Protein 3CH0 (pdb70)

Solvent-accessible surface area: 11931 Å² total

B-factor: mean 18.44, std 10.19, range [3.7, 67.7]

Foldseek 3Di:
DFDFDPLFAAEAAQLFVLAFQGVFLVSVVVSVVLPGQEYEFEWAAALVGFTWTDPFQWAALQFWAPPDRHDPVCGVVRGRNPDVVRQFPIFRQHQRPVNNNYDRDTTGTDTPLVSLVSSVVSDPRHAYEYEYPDDPVPDPPRHHPLVSSLVSVVVSCVVSVPQQRYEYEYCHLVNVQNCVPCVSHAYEHEDEDDDDLVVSPVSHPDQGQEYEYALVPDDLVNCVVNVVVHAYEYDDDEDSVSVNVVSVSPHRYYHYSHSCSVVDD

Radius of gyration: 17.78 Å; Cα contacts (8 Å, |Δi|>4): 568; chains: 1; bounding box: 46×43×43 Å

Secondary structure (DSSP, 8-state):
-----TT-EEEETTTTTTTSSTTSHHHHHHHHHHT-SEEEEEEEE-TT--EEE-SSSB--TTT--TT----TTTGGGSBTT--HHHHTTS------TT-TTS------PPBHHHHHHHHHHH-SS-EEEEEE---GGGBTTTB--HHHHHHHHHHHHHHTT-GGGEEEEES-HHHHH---S-TTSEEEEEE-SS--HHHHHTTSSS--SEEEEBGGG--HHHHHHHHHT--B--B---SHHHHHHHHHHT-SEEEES-GGGGT--

Structure (mmCIF, N/CA/C/O backbone):
data_3CH0
#
_entry.id   3CH0
#
_cell.length_a   49.532
_cell.length_b   61.211
_cell.length_c   113.699
_cell.angle_alpha   90.000
_cell.angle_beta   90.000
_cell.angle_gamma   90.000
#
_symmetry.space_group_name_H-M   'P 21 21 21'
#
loop_
_entity.id
_entity.type
_entity.pdbx_description
1 polymer 'Glycerophosphodiester phosphodiesterase'
2 non-polymer 'CITRIC ACID'
3 non-polymer 1,2-ETHANEDIOL
4 non-polymer GLYCEROL
5 water water
#
loop_
_atom_site.group_PDB
_atom_site.id
_atom_site.type_symbol
_atom_site.label_atom_id
_atom_site.label_alt_id
_atom_site.label_comp_id
_atom_site.label_asym_id
_atom_site.label_entity_id
_atom_site.label_seq_id
_atom_site.pdbx_PDB_ins_code
_atom_site.Cartn_x
_atom_site.Cartn_y
_atom_site.Cartn_z
_atom_site.occupancy
_atom_site.B_iso_or_equiv
_atom_site.auth_seq_id
_atom_site.auth_comp_id
_atom_site.auth_asym_id
_atom_site.auth_atom_id
_atom_site.pdbx_PDB_model_num
ATOM 1 N N . GLY A 1 1 ? 3.756 -1.147 19.133 1.00 45.33 0 GLY A N 1
ATOM 2 C CA . GLY A 1 1 ? 3.189 -0.246 18.083 1.00 45.42 0 GLY A CA 1
ATOM 3 C C . GLY A 1 1 ? 3.823 1.133 18.165 1.00 45.11 0 GLY A C 1
ATOM 4 O O . GLY A 1 1 ? 4.932 1.276 18.681 1.00 45.60 0 GLY A O 1
ATOM 13 N N . ILE A 1 3 ? 4.923 4.993 19.056 1.00 31.04 2 ILE A N 1
ATOM 14 C CA . ILE A 1 3 ? 5.162 5.747 20.286 1.00 25.89 2 ILE A CA 1
ATOM 15 C C . ILE A 1 3 ? 3.944 6.633 20.561 1.00 25.46 2 ILE A C 1
ATOM 16 O O . ILE A 1 3 ? 3.575 7.444 19.738 1.00 25.22 2 ILE A O 1
ATOM 21 N N . GLN A 1 4 ? 3.338 6.477 21.732 1.00 29.40 3 GLN A N 1
ATOM 22 C CA . GLN A 1 4 ? 2.215 7.347 22.103 1.00 29.50 3 GLN A CA 1
ATOM 23 C C . GLN A 1 4 ? 2.738 8.651 22.710 1.00 25.85 3 GLN A C 1
ATOM 24 O O . GLN A 1 4 ? 3.534 8.623 23.661 1.00 27.14 3 GLN A O 1
ATOM 30 N N . VAL A 1 5 ? 2.268 9.775 22.182 1.00 24.75 4 VAL A N 1
ATOM 31 C CA . VAL A 1 5 ? 2.662 11.105 22.706 1.00 24.36 4 VAL A CA 1
ATOM 32 C C . VAL A 1 5 ? 1.452 11.903 23.219 1.00 26.29 4 VAL A C 1
ATOM 33 O O . VAL A 1 5 ? 0.380 11.852 22.595 1.00 24.82 4 VAL A O 1
ATOM 37 N N . PRO A 1 6 ? 1.631 12.662 24.319 1.00 23.80 5 PRO A N 1
ATOM 38 C CA . PRO A 1 6 ? 0.576 13.539 24.817 1.00 24.23 5 PRO A CA 1
ATOM 39 C C . PRO A 1 6 ? 0.289 14.688 23.872 1.00 25.82 5 PRO A C 1
ATOM 40 O O . PRO A 1 6 ? 1.055 14.962 22.935 1.00 25.88 5 PRO A O 1
ATOM 44 N N . ALA A 1 7 ? -0.805 15.386 24.148 1.00 25.77 6 ALA A N 1
ATOM 45 C CA . ALA A 1 7 ? -1.181 16.559 23.391 1.00 28.22 6 ALA A CA 1
ATOM 46 C C . ALA A 1 7 ? -0.073 17.604 23.506 1.00 26.32 6 ALA A C 1
ATOM 47 O O . ALA A 1 7 ? 0.529 17.801 24.575 1.00 28.68 6 ALA A O 1
ATOM 49 N N . SER A 1 8 ? 0.210 18.248 22.383 1.00 26.00 7 SER A N 1
ATOM 50 C CA . SER A 1 8 ? 1.163 19.346 22.336 1.00 23.89 7 SER A CA 1
ATOM 51 C C . SER A 1 8 ? 2.617 18.930 22.556 1.00 19.95 7 SER A C 1
ATOM 52 O O . SER A 1 8 ? 3.425 19.801 22.820 1.00 22.57 7 SER A O 1
ATOM 55 N N . PHE A 1 9 ? 2.916 17.644 22.432 1.00 16.93 8 PHE A N 1
ATOM 56 C CA . PHE A 1 9 ? 4.291 17.149 22.578 1.00 17.00 8 PHE A CA 1
ATOM 57 C C . PHE A 1 9 ? 5.173 17.684 21.436 1.00 16.31 8 PHE A C 1
ATOM 58 O O . PHE A 1 9 ? 4.727 17.692 20.260 1.00 17.46 8 PHE A O 1
ATOM 66 N N . ASP A 1 10 ? 6.407 18.051 21.763 1.00 13.78 9 ASP A N 1
ATOM 67 C CA . ASP A 1 10 ? 7.323 18.650 20.780 1.00 11.41 9 ASP A CA 1
ATOM 68 C C . ASP A 1 10 ? 8.343 17.617 20.290 1.00 12.64 9 ASP A C 1
ATOM 69 O O . ASP A 1 10 ? 9.295 17.311 20.995 1.00 11.40 9 ASP A O 1
ATOM 74 N N . ILE A 1 11 ? 8.105 17.065 19.100 1.00 11.83 10 ILE A N 1
ATOM 75 C CA . ILE A 1 11 ? 9.033 16.159 18.423 1.00 11.45 10 ILE A CA 1
ATOM 76 C C . ILE A 1 11 ? 10.025 17.027 17.637 1.00 12.54 10 ILE A C 1
ATOM 77 O O . ILE A 1 11 ? 9.640 17.651 16.670 1.00 11.03 10 ILE A O 1
ATOM 82 N N . GLN A 1 12 ? 11.290 17.035 18.081 1.00 10.28 11 GLN A N 1
ATOM 83 C CA . GLN A 1 12 ? 12.345 17.848 17.490 1.00 8.76 11 GLN A CA 1
ATOM 84 C C . GLN A 1 12 ? 13.318 16.958 16.716 1.00 8.70 11 GLN A C 1
ATOM 85 O O . GLN A 1 12 ? 13.910 16.034 17.279 1.00 10.46 11 GLN A O 1
ATOM 91 N N . GLY A 1 13 ? 13.524 17.264 15.446 1.00 8.95 12 GLY A N 1
ATOM 92 C CA . GLY A 1 13 ? 14.541 16.589 14.647 1.00 9.53 12 GLY A CA 1
ATOM 93 C C . GLY A 1 13 ? 15.897 17.211 14.882 1.00 10.42 12 GLY A C 1
ATOM 94 O O . GLY A 1 13 ? 16.117 18.364 14.531 1.00 9.64 12 GLY A O 1
ATOM 95 N N . HIS A 1 14 ? 16.807 16.470 15.559 1.00 9.61 13 HIS A N 1
ATOM 96 C CA . HIS A 1 14 ? 18.120 16.977 15.958 1.00 8.90 13 HIS A CA 1
ATOM 97 C C . HIS A 1 14 ? 18.970 17.211 14.700 1.00 9.05 13 HIS A C 1
ATOM 98 O O . HIS A 1 14 ? 19.218 16.246 13.944 1.00 9.34 13 HIS A O 1
ATOM 105 N N . ARG A 1 15 ? 19.384 18.439 14.446 1.00 7.43 14 ARG A N 1
ATOM 106 C CA . ARG A 1 15 ? 20.099 18.771 13.218 1.00 9.83 14 ARG A CA 1
ATOM 107 C C . ARG A 1 15 ? 19.335 18.329 12.002 1.00 10.58 14 ARG A C 1
ATOM 108 O O . ARG A 1 15 ? 19.876 17.864 11.012 1.00 10.13 14 ARG A O 1
ATOM 116 N N . GLY A 1 16 ? 18.031 18.516 12.128 1.00 8.22 15 GLY A N 1
ATOM 117 C CA . GLY A 1 16 ? 17.060 18.063 11.109 1.00 10.69 15 GLY A CA 1
ATOM 118 C C . GLY A 1 16 ? 16.822 16.590 11.361 1.00 11.92 15 GLY A C 1
ATOM 119 O O . GLY A 1 16 ? 15.774 16.184 11.839 1.00 9.95 15 GLY A O 1
ATOM 120 N N . CYS A 1 17 ? 17.799 15.749 11.053 1.00 10.50 16 CYS A N 1
ATOM 121 C CA . CYS A 1 17 ? 17.680 14.321 11.338 1.00 8.74 16 CYS A CA 1
ATOM 122 C C . CYS A 1 17 ? 19.028 13.640 11.116 1.00 13.15 16 CYS A C 1
ATOM 123 O O . CYS A 1 17 ? 19.183 12.807 10.242 1.00 10.04 16 CYS A O 1
ATOM 126 N N . ARG A 1 18 ? 19.990 13.969 11.943 1.00 9.38 17 ARG A N 1
ATOM 127 C CA . ARG A 1 18 ? 21.375 13.426 11.789 1.00 9.56 17 ARG A CA 1
ATOM 128 C C . ARG A 1 18 ? 21.489 11.919 11.671 1.00 10.14 17 ARG A C 1
ATOM 129 O O . ARG A 1 18 ? 22.369 11.398 10.969 1.00 10.76 17 ARG A O 1
ATOM 137 N N . GLY A 1 19 ? 20.617 11.185 12.347 1.00 9.65 18 GLY A N 1
ATOM 138 C CA . GLY A 1 19 ? 20.680 9.715 12.233 1.00 7.95 18 GLY A CA 1
ATOM 139 C C . GLY A 1 19 ? 20.368 9.223 10.824 1.00 12.98 18 GLY A C 1
ATOM 140 O O . GLY A 1 19 ? 20.792 8.108 10.451 1.00 13.07 18 GLY A O 1
ATOM 141 N N . LEU A 1 20 ? 19.601 10.001 10.058 1.00 11.86 19 LEU A N 1
ATOM 142 C CA . LEU A 1 20 ? 19.109 9.575 8.760 1.00 11.74 19 LEU A CA 1
ATOM 143 C C . LEU A 1 20 ? 19.857 10.174 7.594 1.00 12.29 19 LEU A C 1
ATOM 144 O O . LEU A 1 20 ? 20.045 9.532 6.548 1.00 13.46 19 LEU A O 1
ATOM 149 N N . LEU A 1 21 ? 20.272 11.438 7.741 1.00 10.90 20 LEU A N 1
ATOM 150 C CA . LEU A 1 21 ? 20.840 12.225 6.656 1.00 11.12 20 LEU A CA 1
ATOM 151 C C . LEU A 1 21 ? 21.919 13.143 7.214 1.00 11.29 20 LEU A C 1
ATOM 152 O O . LEU A 1 21 ? 21.900 13.426 8.414 1.00 10.10 20 LEU A O 1
ATOM 157 N N . PRO A 1 22 ? 22.839 13.617 6.360 1.00 9.99 21 PRO A N 1
ATOM 158 C CA . PRO A 1 22 ? 23.881 14.540 6.834 1.00 10.12 21 PRO A CA 1
ATOM 159 C C . PRO A 1 22 ? 23.314 15.668 7.688 1.00 10.43 21 PRO A C 1
ATOM 160 O O . PRO A 1 22 ? 22.323 16.329 7.340 1.00 9.78 21 PRO A O 1
ATOM 164 N N . GLU A 1 23 ? 23.886 15.829 8.874 1.00 10.29 22 GLU A N 1
ATOM 165 C CA . GLU A 1 23 ? 23.301 16.777 9.828 1.00 9.68 22 GLU A CA 1
ATOM 166 C C . GLU A 1 23 ? 23.228 18.209 9.330 1.00 9.00 22 GLU A C 1
ATOM 167 O O . GLU A 1 23 ? 24.133 18.681 8.621 1.00 9.33 22 GLU A O 1
ATOM 173 N N . ASN A 1 24 ? 22.196 18.911 9.736 1.00 8.92 23 ASN A N 1
ATOM 174 C CA . ASN A 1 24 ? 22.171 20.358 9.542 1.00 8.62 23 ASN A CA 1
ATOM 175 C C . ASN A 1 24 ? 22.220 20.762 8.042 1.00 9.32 23 ASN A C 1
ATOM 176 O O . ASN A 1 24 ? 22.656 21.854 7.716 1.00 10.41 23 ASN A O 1
ATOM 181 N N . THR A 1 25 ? 21.627 19.907 7.199 1.00 10.06 24 THR A N 1
ATOM 182 C CA . THR A 1 25 ? 21.576 20.173 5.760 1.00 10.14 24 THR A CA 1
ATOM 183 C C . THR A 1 25 ? 20.124 20.351 5.356 1.00 9.19 24 THR A C 1
ATOM 184 O O . THR A 1 25 ? 19.181 19.872 5.983 1.00 9.93 24 THR A O 1
ATOM 188 N N . ILE A 1 26 ? 19.971 21.041 4.236 1.00 11.36 25 ILE A N 1
ATOM 189 C CA . ILE A 1 26 ? 18.633 21.256 3.673 1.00 9.65 25 ILE A CA 1
ATOM 190 C C . ILE A 1 26 ? 17.980 19.888 3.403 1.00 9.45 25 ILE A C 1
ATOM 191 O O . ILE A 1 26 ? 16.802 19.697 3.694 1.00 11.09 25 ILE A O 1
ATOM 196 N N . ALA A 1 27 ? 18.748 18.903 2.955 1.00 10.93 26 ALA A N 1
ATOM 197 C CA . ALA A 1 27 ? 18.151 17.555 2.795 1.00 10.60 26 ALA A CA 1
ATOM 198 C C . ALA A 1 27 ? 17.590 17.033 4.123 1.00 11.47 26 ALA A C 1
ATOM 199 O O . ALA A 1 27 ? 16.470 16.529 4.169 1.00 11.47 26 ALA A O 1
ATOM 201 N N . ALA A 1 28 ? 18.370 17.137 5.203 1.00 10.56 27 ALA A N 1
ATOM 202 C CA . ALA A 1 28 ? 17.898 16.673 6.494 1.00 10.40 27 ALA A CA 1
ATOM 203 C C . ALA A 1 28 ? 16.664 17.425 6.977 1.00 9.23 27 ALA A C 1
ATOM 204 O O . ALA A 1 28 ? 15.722 16.849 7.527 1.00 11.05 27 ALA A O 1
ATOM 206 N N . PHE A 1 29 ? 16.680 18.746 6.799 1.00 8.82 28 PHE A N 1
ATOM 207 C CA . PHE A 1 29 ? 15.537 19.530 7.244 1.00 10.82 28 PHE A CA 1
ATOM 208 C C . PHE A 1 29 ? 14.298 19.196 6.436 1.00 10.76 28 PHE A C 1
ATOM 209 O O . PHE A 1 29 ? 13.222 19.113 6.980 1.00 11.00 28 PHE A O 1
ATOM 217 N N . THR A 1 30 ? 14.462 18.997 5.150 1.00 10.78 29 THR A N 1
ATOM 218 C CA . THR A 1 30 ? 13.313 18.646 4.280 1.00 12.65 29 THR A CA 1
ATOM 219 C C . THR A 1 30 ? 12.733 17.297 4.636 1.00 11.12 29 THR A C 1
ATOM 220 O O . THR A 1 30 ? 11.543 17.169 4.788 1.00 12.74 29 THR A O 1
ATOM 224 N N . LYS A 1 31 ? 13.594 16.302 4.881 1.00 9.19 30 LYS A N 1
ATOM 225 C CA . LYS A 1 31 ? 13.149 15.004 5.362 1.00 10.55 30 LYS A CA 1
ATOM 226 C C . LYS A 1 31 ? 12.383 15.121 6.675 1.00 11.07 30 LYS A C 1
ATOM 227 O O . LYS A 1 31 ? 11.327 14.498 6.838 1.00 12.46 30 LYS A O 1
ATOM 233 N N . ALA A 1 32 ? 12.922 15.858 7.653 1.00 9.91 31 ALA A N 1
ATOM 234 C CA . ALA A 1 32 ? 12.244 15.964 8.933 1.00 9.06 31 ALA A CA 1
ATOM 235 C C . ALA A 1 32 ? 10.877 16.645 8.747 1.00 10.38 31 ALA A C 1
ATOM 236 O O . ALA A 1 32 ? 9.902 16.265 9.409 1.00 12.96 31 ALA A O 1
ATOM 238 N N . LEU A 1 33 ? 10.824 17.673 7.911 1.00 12.97 32 LEU A N 1
ATOM 239 C CA . LEU A 1 33 ? 9.581 18.399 7.628 1.00 17.39 32 LEU A CA 1
ATOM 240 C C . LEU A 1 33 ? 8.540 17.423 7.060 1.00 17.88 32 LEU A C 1
ATOM 241 O O . LEU A 1 33 ? 7.418 17.318 7.564 1.00 19.02 32 LEU A O 1
ATOM 246 N N . LEU A 1 34 ? 8.977 16.644 6.094 1.00 15.26 33 LEU A N 1
ATOM 247 C CA . LEU A 1 34 ? 8.073 15.702 5.427 1.00 15.48 33 LEU A CA 1
ATOM 248 C C . LEU A 1 34 ? 7.671 14.570 6.350 1.00 17.28 33 LEU A C 1
ATOM 249 O O . LEU A 1 34 ? 6.573 14.016 6.190 1.00 17.21 33 LEU A O 1
ATOM 254 N N . LEU A 1 35 ? 8.524 14.173 7.296 1.00 13.74 34 LEU A N 1
ATOM 255 C CA . LEU A 1 35 ? 8.161 13.143 8.257 1.00 12.39 34 LEU A CA 1
ATOM 256 C C . LEU A 1 35 ? 7.083 13.639 9.170 1.00 13.87 34 LEU A C 1
ATOM 257 O O . LEU A 1 35 ? 6.287 12.825 9.678 1.00 17.11 34 LEU A O 1
ATOM 262 N N . GLY A 1 36 ? 7.082 14.950 9.424 1.00 13.23 35 GLY A N 1
ATOM 263 C CA . GLY A 1 36 ? 6.099 15.569 10.263 1.00 14.85 35 GLY A CA 1
ATOM 264 C C . GLY A 1 36 ? 6.567 15.996 11.629 1.00 15.23 35 GLY A C 1
ATOM 265 O O . GLY A 1 36 ? 5.745 16.156 12.540 1.00 15.16 35 GLY A O 1
ATOM 266 N N . VAL A 1 37 ? 7.863 16.279 11.776 1.00 11.92 36 VAL A N 1
ATOM 267 C CA . VAL A 1 37 ? 8.294 16.767 13.074 1.00 11.65 36 VAL A CA 1
ATOM 268 C C . VAL A 1 37 ? 7.630 18.065 13.490 1.00 12.08 36 VAL A C 1
ATOM 269 O O . VAL A 1 37 ? 7.212 18.878 12.645 1.00 11.93 36 VAL A O 1
ATOM 273 N N . THR A 1 38 ? 7.558 18.300 14.791 1.00 11.10 37 THR A N 1
ATOM 274 C CA . THR A 1 38 ? 7.003 19.530 15.268 1.00 10.02 37 THR A CA 1
ATOM 275 C C . THR A 1 38 ? 7.994 20.696 15.007 1.00 10.33 37 THR A C 1
ATOM 276 O O . THR A 1 38 ? 7.595 21.824 14.697 1.00 11.92 37 THR A O 1
ATOM 280 N N . THR A 1 39 ? 9.285 20.396 15.184 1.00 10.87 38 THR A N 1
ATOM 281 C CA . THR A 1 39 ? 10.351 21.401 15.268 1.00 10.04 38 THR A CA 1
ATOM 282 C C . THR A 1 39 ? 11.607 20.911 14.569 1.00 9.25 38 THR A C 1
ATOM 283 O O . THR A 1 39 ? 12.001 19.725 14.727 1.00 10.85 38 THR A O 1
ATOM 287 N N . LEU A 1 40 ? 12.198 21.808 13.801 1.00 10.03 39 LEU A N 1
ATOM 288 C CA . LEU A 1 40 ? 13.536 21.576 13.259 1.00 8.42 39 LEU A CA 1
ATOM 289 C C . LEU A 1 40 ? 14.502 22.138 14.308 1.00 8.71 39 LEU A C 1
ATOM 290 O O . LEU A 1 40 ? 14.411 23.317 14.650 1.00 9.58 39 LEU A O 1
ATOM 295 N N . GLU A 1 41 ? 15.419 21.309 14.761 1.00 8.75 40 GLU A N 1
ATOM 296 C CA . GLU A 1 41 ? 16.458 21.677 15.691 1.00 7.93 40 GLU A CA 1
ATOM 297 C C . GLU A 1 41 ? 17.793 21.818 14.908 1.00 8.01 40 GLU A C 1
ATOM 298 O O . GLU A 1 41 ? 18.096 21.042 13.985 1.00 8.49 40 GLU A O 1
ATOM 304 N N . PHE A 1 42 ? 18.591 22.834 15.215 1.00 9.10 41 PHE A N 1
ATOM 305 C CA . PHE A 1 42 ? 19.779 23.079 14.422 1.00 8.79 41 PHE A CA 1
ATOM 306 C C . PHE A 1 42 ? 20.667 24.068 15.155 1.00 10.13 41 PHE A C 1
ATOM 307 O O . PHE A 1 42 ? 20.297 24.626 16.160 1.00 9.40 41 PHE A O 1
ATOM 315 N N . ASP A 1 43 ? 21.864 24.266 14.612 1.00 9.69 42 ASP A N 1
ATOM 316 C CA . ASP A 1 43 ? 22.964 25.005 15.235 1.00 9.67 42 ASP A CA 1
ATOM 317 C C . ASP A 1 43 ? 23.398 26.110 14.309 1.00 10.75 42 ASP A C 1
ATOM 318 O O . ASP A 1 43 ? 23.362 25.948 13.093 1.00 9.48 42 ASP A O 1
ATOM 323 N N . LEU A 1 44 ? 23.783 27.257 14.891 1.00 9.10 43 LEU A N 1
ATOM 324 C CA . LEU A 1 44 ? 24.137 28.442 14.137 1.00 10.19 43 LEU A CA 1
ATOM 325 C C . LEU A 1 44 ? 25.486 28.995 14.525 1.00 8.66 43 LEU A C 1
ATOM 326 O O . LEU A 1 44 ? 25.845 29.082 15.721 1.00 9.21 43 LEU A O 1
ATOM 331 N N . VAL A 1 45 ? 26.229 29.339 13.472 1.00 10.36 44 VAL A N 1
ATOM 332 C CA . VAL A 1 45 ? 27.542 30.000 13.563 1.00 8.35 44 VAL A CA 1
ATOM 333 C C . VAL A 1 45 ? 27.571 31.134 12.536 1.00 10.57 44 VAL A C 1
ATOM 334 O O . VAL A 1 45 ? 26.588 31.343 11.818 1.00 11.21 44 VAL A O 1
ATOM 338 N N . ILE A 1 46 ? 28.656 31.921 12.566 1.00 10.49 45 ILE A N 1
ATOM 339 C CA . ILE A 1 46 ? 28.832 33.110 11.700 1.00 10.86 45 ILE A CA 1
ATOM 340 C C . ILE A 1 46 ? 30.088 32.979 10.828 1.00 10.20 45 ILE A C 1
ATOM 341 O O . ILE A 1 46 ? 31.112 32.550 11.309 1.00 12.34 45 ILE A O 1
ATOM 346 N N . SER A 1 47 ? 29.925 33.274 9.535 1.00 11.37 46 SER A N 1
ATOM 347 C CA . SER A 1 47 ? 31.046 33.308 8.611 1.00 12.39 46 SER A CA 1
ATOM 348 C C . SER A 1 47 ? 31.814 34.626 8.793 1.00 15.64 46 SER A C 1
ATOM 349 O O . SER A 1 47 ? 31.322 35.563 9.424 1.00 14.95 46 SER A O 1
ATOM 352 N N . LYS A 1 48 ? 33.008 34.662 8.200 1.00 15.97 47 LYS A N 1
ATOM 353 C CA . LYS A 1 48 ? 33.822 35.921 8.144 1.00 13.84 47 LYS A CA 1
ATOM 354 C C . LYS A 1 48 ? 33.040 37.117 7.681 1.00 15.73 47 LYS A C 1
ATOM 355 O O . LYS A 1 48 ? 33.198 38.212 8.236 1.00 18.26 47 LYS A O 1
ATOM 361 N N . ASP A 1 49 ? 32.174 36.927 6.675 1.00 15.70 48 ASP A N 1
ATOM 362 C CA . ASP A 1 49 ? 31.352 37.968 6.133 1.00 14.15 48 ASP A CA 1
ATOM 363 C C . ASP A 1 49 ? 29.981 38.102 6.793 1.00 15.14 48 ASP A C 1
ATOM 364 O O . ASP A 1 49 ? 29.019 38.621 6.215 1.00 15.26 48 ASP A O 1
ATOM 369 N N . ASN A 1 50 ? 29.905 37.668 8.070 1.00 12.86 49 ASN A N 1
ATOM 370 C CA . ASN A 1 50 ? 28.736 37.922 8.883 1.00 15.91 49 ASN A CA 1
ATOM 371 C C . ASN A 1 50 ? 27.429 37.323 8.349 1.00 14.69 49 ASN A C 1
ATOM 372 O O . ASN A 1 50 ? 26.343 37.840 8.614 1.00 16.92 49 ASN A O 1
ATOM 377 N N A ARG A 1 51 ? 27.528 36.199 7.637 0.50 15.64 50 ARG A N 1
ATOM 378 N N B ARG A 1 51 ? 27.584 36.174 7.659 0.50 15.32 50 ARG A N 1
ATOM 379 C CA A ARG A 1 51 ? 26.324 35.448 7.331 0.50 14.97 50 ARG A CA 1
ATOM 380 C CA B ARG A 1 51 ? 26.472 35.294 7.263 0.50 14.39 50 ARG A CA 1
ATOM 381 C C A ARG A 1 51 ? 26.151 34.357 8.375 0.50 12.02 50 ARG A C 1
ATOM 382 C C B ARG A 1 51 ? 26.174 34.351 8.425 0.50 11.50 50 ARG A C 1
ATOM 383 O O A ARG A 1 51 ? 27.128 33.786 8.890 0.50 13.93 50 ARG A O 1
ATOM 384 O O B ARG A 1 51 ? 27.111 33.852 9.070 0.50 12.26 50 ARG A O 1
ATOM 399 N N . VAL A 1 52 ? 24.884 34.113 8.689 1.00 12.28 51 VAL A N 1
ATOM 400 C CA . VAL A 1 52 ? 24.500 33.092 9.664 1.00 11.82 51 VAL A CA 1
ATOM 401 C C . VAL A 1 52 ? 24.439 31.759 8.913 1.00 11.50 51 VAL A C 1
ATOM 402 O O . VAL A 1 52 ? 23.647 31.629 7.950 1.00 11.48 51 VAL A O 1
ATOM 406 N N . VAL A 1 53 ? 25.321 30.838 9.298 1.00 11.57 52 VAL A N 1
ATOM 407 C CA . VAL A 1 53 ? 25.485 29.538 8.691 1.00 11.39 52 VAL A CA 1
ATOM 408 C C . VAL A 1 53 ? 24.972 28.448 9.636 1.00 10.99 52 VAL A C 1
ATOM 409 O O . VAL A 1 53 ? 25.201 28.515 10.874 1.00 9.31 52 VAL A O 1
ATOM 413 N N . VAL A 1 54 ? 24.261 27.466 9.088 1.00 9.36 53 VAL A N 1
ATOM 414 C CA . VAL A 1 54 ? 23.803 26.323 9.882 1.00 9.27 53 VAL A CA 1
ATOM 415 C C . VAL A 1 54 ? 24.933 25.321 10.020 1.00 11.25 53 VAL A C 1
ATOM 416 O O . VAL A 1 54 ? 25.421 24.788 9.021 1.00 10.98 53 VAL A O 1
ATOM 420 N N . SER A 1 55 ? 25.457 25.149 11.246 1.00 10.03 54 SER A N 1
ATOM 421 C CA . SER A 1 55 ? 26.605 24.309 11.495 1.00 10.09 54 SER A CA 1
ATOM 422 C C . SER A 1 55 ? 26.728 24.035 12.986 1.00 11.06 54 SER A C 1
ATOM 423 O O . SER A 1 55 ? 26.607 24.960 13.782 1.00 10.98 54 SER A O 1
ATOM 426 N N . HIS A 1 56 ? 26.993 22.785 13.333 1.00 9.88 55 HIS A N 1
ATOM 427 C CA . HIS A 1 56 ? 27.187 22.419 14.753 1.00 11.94 55 HIS A CA 1
ATOM 428 C C . HIS A 1 56 ? 28.428 23.039 15.357 1.00 10.80 55 HIS A C 1
ATOM 429 O O . HIS A 1 56 ? 28.476 23.348 16.558 1.00 10.85 55 HIS A O 1
ATOM 436 N N . ASP A 1 57 ? 29.475 23.201 14.555 1.00 11.06 56 ASP A N 1
ATOM 437 C CA . ASP A 1 57 ? 30.784 23.731 15.000 1.00 12.14 56 ASP A CA 1
ATOM 438 C C . ASP A 1 57 ? 31.147 24.938 14.186 1.00 11.17 56 ASP A C 1
ATOM 439 O O . ASP A 1 57 ? 30.690 25.138 13.050 1.00 10.49 56 ASP A O 1
ATOM 444 N N . THR A 1 58 ? 32.013 25.765 14.763 1.00 11.52 57 THR A N 1
ATOM 445 C CA . THR A 1 58 ? 32.597 26.902 14.098 1.00 10.59 57 THR A CA 1
ATOM 446 C C . THR A 1 58 ? 33.742 26.510 13.159 1.00 11.37 57 THR A C 1
ATOM 447 O O . THR A 1 58 ? 34.392 27.409 12.665 1.00 11.37 57 THR A O 1
ATOM 451 N N . PHE A 1 59 ? 34.019 25.222 13.022 1.00 10.48 58 PHE A N 1
ATOM 452 C CA . PHE A 1 59 ? 35.062 24.704 12.135 1.00 12.97 58 PHE A CA 1
ATOM 453 C C . PHE A 1 59 ? 34.430 23.522 11.374 1.00 13.89 58 PHE A C 1
ATOM 454 O O . PHE A 1 59 ? 33.382 22.966 11.765 1.00 11.86 58 PHE A O 1
ATOM 462 N N . PHE A 1 60 ? 35.129 23.073 10.331 1.00 12.17 59 PHE A N 1
ATOM 463 C CA . PHE A 1 60 ? 34.691 21.846 9.619 1.00 11.17 59 PHE A CA 1
ATOM 464 C C . PHE A 1 60 ? 35.130 20.609 10.347 1.00 13.97 59 PHE A C 1
ATOM 465 O O . PHE A 1 60 ? 36.308 20.358 10.494 1.00 12.40 59 PHE A O 1
ATOM 473 N N . HIS A 1 61 ? 34.166 19.834 10.834 1.00 11.86 60 HIS A N 1
ATOM 474 C CA . HIS A 1 61 ? 34.438 18.734 11.721 1.00 11.48 60 HIS A CA 1
ATOM 475 C C . HIS A 1 61 ? 34.895 17.517 10.953 1.00 14.12 60 HIS A C 1
ATOM 476 O O . HIS A 1 61 ? 34.309 17.150 9.897 1.00 13.09 60 HIS A O 1
ATOM 483 N N . HIS A 1 62 ? 35.861 16.801 11.517 1.00 12.64 61 HIS A N 1
ATOM 484 C CA . HIS A 1 62 ? 36.356 15.587 10.829 1.00 13.73 61 HIS A CA 1
ATOM 485 C C . HIS A 1 62 ? 35.311 14.455 10.674 1.00 13.55 61 HIS A C 1
ATOM 486 O O . HIS A 1 62 ? 35.453 13.582 9.785 1.00 14.65 61 HIS A O 1
ATOM 493 N N . GLU A 1 63 ? 34.246 14.413 11.491 1.00 12.30 62 GLU A N 1
ATOM 494 C CA . GLU A 1 63 ? 33.354 13.315 11.382 1.00 12.26 62 GLU A CA 1
ATOM 495 C C . GLU A 1 63 ? 32.537 13.436 10.126 1.00 15.64 62 GLU A C 1
ATOM 496 O O . GLU A 1 63 ? 32.027 12.411 9.638 1.00 16.38 62 GLU A O 1
ATOM 502 N N . ILE A 1 64 ? 32.398 14.660 9.621 1.00 12.31 63 ILE A N 1
ATOM 503 C CA . ILE A 1 64 ? 31.455 14.888 8.524 1.00 12.65 63 ILE A CA 1
ATOM 504 C C . ILE A 1 64 ? 32.077 15.394 7.231 1.00 11.32 63 ILE A C 1
ATOM 505 O O . ILE A 1 64 ? 31.393 15.411 6.168 1.00 11.39 63 ILE A O 1
ATOM 510 N N . THR A 1 65 ? 33.323 15.875 7.309 1.00 12.07 64 THR A N 1
ATOM 511 C CA . THR A 1 65 ? 33.917 16.666 6.237 1.00 10.00 64 THR A CA 1
ATOM 512 C C . THR A 1 65 ? 35.038 15.845 5.562 1.00 12.31 64 THR A C 1
ATOM 513 O O . THR A 1 65 ? 36.039 15.535 6.156 1.00 14.57 64 THR A O 1
ATOM 541 N N . VAL A 1 68 ? 39.011 19.800 2.935 1.00 15.82 67 VAL A N 1
ATOM 542 C CA . VAL A 1 68 ? 38.937 21.241 2.814 1.00 16.26 67 VAL A CA 1
ATOM 543 C C . VAL A 1 68 ? 40.186 21.713 2.055 1.00 19.40 67 VAL A C 1
ATOM 544 O O . VAL A 1 68 ? 41.312 21.376 2.454 1.00 19.74 67 VAL A O 1
ATOM 548 N N . ASP A 1 69 ? 39.953 22.455 0.978 1.00 23.10 68 ASP A N 1
ATOM 549 C CA . ASP A 1 69 ? 41.037 22.980 0.142 1.00 26.16 68 ASP A CA 1
ATOM 550 C C . ASP A 1 69 ? 42.058 21.854 -0.136 1.00 24.10 68 ASP A C 1
ATOM 551 O O . ASP A 1 69 ? 43.272 22.013 -0.006 1.00 28.15 68 ASP A O 1
ATOM 556 N N . GLY A 1 70 ? 41.540 20.674 -0.464 1.00 22.26 69 GLY A N 1
ATOM 557 C CA . GLY A 1 70 ? 42.379 19.516 -0.795 1.00 20.46 69 GLY A CA 1
ATOM 558 C C . GLY A 1 70 ? 42.899 18.679 0.324 1.00 19.44 69 GLY A C 1
ATOM 559 O O . GLY A 1 70 ? 43.425 17.595 0.122 1.00 18.86 69 GLY A O 1
ATOM 560 N N . GLU A 1 71 ? 42.713 19.142 1.569 1.00 19.62 70 GLU A N 1
ATOM 561 C CA . GLU A 1 71 ? 43.231 18.435 2.742 1.00 20.65 70 GLU A CA 1
ATOM 562 C C . GLU A 1 71 ? 42.220 17.476 3.399 1.00 20.24 70 GLU A C 1
ATOM 563 O O . GLU A 1 71 ? 41.096 17.870 3.634 1.00 21.22 70 GLU A O 1
ATOM 569 N N . ASP A 1 72 ? 42.640 16.257 3.687 1.00 17.42 71 ASP A N 1
ATOM 570 C CA . ASP A 1 72 ? 41.918 15.288 4.508 1.00 18.82 71 ASP A CA 1
ATOM 571 C C . ASP A 1 72 ? 41.659 15.938 5.882 1.00 20.54 71 ASP A C 1
ATOM 572 O O . ASP A 1 72 ? 42.598 16.338 6.560 1.00 19.52 71 ASP A O 1
ATOM 577 N N . VAL A 1 73 ? 40.388 16.015 6.281 1.00 15.67 72 VAL A N 1
ATOM 578 C CA . VAL A 1 73 ? 40.000 16.578 7.586 1.00 18.47 72 VAL A CA 1
ATOM 579 C C . VAL A 1 73 ? 40.065 15.514 8.679 1.00 18.51 72 VAL A C 1
ATOM 580 O O . VAL A 1 73 ? 39.368 14.501 8.638 1.00 19.13 72 VAL A O 1
ATOM 584 N N . THR A 1 74 ? 40.990 15.708 9.620 1.00 17.14 73 THR A N 1
ATOM 585 C CA . THR A 1 74 ? 41.182 14.815 10.747 1.00 19.01 73 THR A CA 1
ATOM 586 C C . THR A 1 74 ? 40.991 15.591 12.073 1.00 18.97 73 THR A C 1
ATOM 587 O O . THR A 1 74 ? 40.865 16.821 12.073 1.00 17.94 73 THR A O 1
ATOM 591 N N A GLU A 1 75 ? 41.006 14.854 13.179 0.50 21.80 74 GLU A N 1
ATOM 592 N N B GLU A 1 75 ? 41.028 14.855 13.173 0.50 21.57 74 GLU A N 1
ATOM 593 C CA A GLU A 1 75 ? 41.042 15.471 14.509 0.50 24.57 74 GLU A CA 1
ATOM 594 C CA B GLU A 1 75 ? 40.998 15.494 14.475 0.50 24.26 74 GLU A CA 1
ATOM 595 C C A GLU A 1 75 ? 42.199 16.449 14.634 0.50 24.52 74 GLU A C 1
ATOM 596 C C B GLU A 1 75 ? 42.200 16.423 14.663 0.50 24.17 74 GLU A C 1
ATOM 597 O O A GLU A 1 75 ? 42.065 17.527 15.215 0.50 24.30 74 GLU A O 1
ATOM 598 O O B GLU A 1 75 ? 42.088 17.452 15.323 0.50 24.11 74 GLU A O 1
ATOM 609 N N . ALA A 1 76 ? 43.329 16.083 14.040 1.00 24.15 75 ALA A N 1
ATOM 610 C CA . ALA A 1 76 ? 44.544 16.892 14.089 1.00 26.37 75 ALA A CA 1
ATOM 611 C C . ALA A 1 76 ? 44.455 18.246 13.425 1.00 27.03 75 ALA A C 1
ATOM 612 O O . ALA A 1 76 ? 45.088 19.176 13.890 1.00 31.61 75 ALA A O 1
ATOM 614 N N . ASN A 1 77 ? 43.697 18.401 12.337 1.00 21.02 76 ASN A N 1
ATOM 615 C CA . ASN A 1 77 ? 43.653 19.668 11.625 1.00 18.75 76 ASN A CA 1
ATOM 616 C C . ASN A 1 77 ? 42.264 20.380 11.573 1.00 13.64 76 ASN A C 1
ATOM 617 O O . ASN A 1 77 ? 42.182 21.491 11.035 1.00 20.03 76 ASN A O 1
ATOM 622 N N . GLU A 1 78 ? 41.228 19.709 12.096 1.00 17.54 77 GLU A N 1
ATOM 623 C CA . GLU A 1 78 ? 39.832 20.215 11.846 1.00 16.76 77 GLU A CA 1
ATOM 624 C C . GLU A 1 78 ? 39.648 21.655 12.311 1.00 15.39 77 GLU A C 1
ATOM 625 O O . GLU A 1 78 ? 38.985 22.452 11.675 1.00 15.03 77 GLU A O 1
ATOM 631 N N . LYS A 1 79 ? 40.230 21.978 13.472 1.00 17.84 78 LYS A N 1
ATOM 632 C CA . LYS A 1 79 ? 40.091 23.344 13.986 1.00 16.95 78 LYS A CA 1
ATOM 633 C C . LYS A 1 79 ? 40.794 24.394 13.155 1.00 18.94 78 LYS A C 1
ATOM 634 O O . LYS A 1 79 ? 40.510 25.585 13.282 1.00 18.36 78 LYS A O 1
ATOM 640 N N . ASN A 1 80 ? 41.696 23.977 12.252 1.00 19.26 79 ASN A N 1
ATOM 641 C CA . ASN A 1 80 ? 42.257 24.913 11.270 1.00 20.61 79 ASN A CA 1
ATOM 642 C C . ASN A 1 80 ? 41.243 25.515 10.303 1.00 18.06 79 ASN A C 1
ATOM 643 O O . ASN A 1 80 ? 41.485 26.576 9.719 1.00 21.79 79 ASN A O 1
ATOM 648 N N . PHE A 1 81 ? 40.141 24.795 10.056 1.00 15.06 80 PHE A N 1
ATOM 649 C CA . PHE A 1 81 ? 39.161 25.143 9.013 1.00 15.26 80 PHE A CA 1
ATOM 650 C C . PHE A 1 81 ? 38.029 25.899 9.689 1.00 14.09 80 PHE A C 1
ATOM 651 O O . PHE A 1 81 ? 36.908 25.415 9.850 1.00 14.78 80 PHE A O 1
ATOM 659 N N . ASN A 1 82 ? 38.373 27.122 10.048 1.00 12.68 81 ASN A N 1
ATOM 660 C CA . ASN A 1 82 ? 37.503 27.972 10.897 1.00 11.66 81 ASN A CA 1
ATOM 661 C C . ASN A 1 82 ? 36.538 28.773 10.070 1.00 14.67 81 ASN A C 1
ATOM 662 O O . ASN A 1 82 ? 36.923 29.638 9.279 1.00 15.02 81 ASN A O 1
ATOM 667 N N . LEU A 1 83 ? 35.247 28.470 10.204 1.00 13.93 82 LEU A N 1
ATOM 668 C CA . LEU A 1 83 ? 34.224 29.164 9.450 1.00 13.03 82 LEU A CA 1
ATOM 669 C C . LEU A 1 83 ? 34.199 30.676 9.623 1.00 13.22 82 LEU A C 1
ATOM 670 O O . LEU A 1 83 ? 33.879 31.428 8.730 1.00 15.00 82 LEU A O 1
ATOM 675 N N . TYR A 1 84 ? 34.521 31.126 10.832 1.00 13.20 83 TYR A N 1
ATOM 676 C CA . TYR A 1 84 ? 34.581 32.570 11.089 1.00 14.64 83 TYR A CA 1
ATOM 677 C C . TYR A 1 84 ? 35.728 33.309 10.346 1.00 15.08 83 TYR A C 1
ATOM 678 O O . TYR A 1 84 ? 35.710 34.538 10.289 1.00 16.43 83 TYR A O 1
ATOM 687 N N . ALA A 1 85 ? 36.711 32.518 9.859 1.00 15.56 84 ALA A N 1
ATOM 688 C CA . ALA A 1 85 ? 37.840 33.030 9.047 1.00 15.43 84 ALA A CA 1
ATOM 689 C C . ALA A 1 85 ? 37.566 32.833 7.558 1.00 18.08 84 ALA A C 1
ATOM 690 O O . ALA A 1 85 ? 38.447 33.093 6.729 1.00 18.66 84 ALA A O 1
ATOM 700 N N . ASN A 1 87 ? 34.824 33.329 4.133 1.00 16.30 86 ASN A N 1
ATOM 701 C CA . ASN A 1 87 ? 33.610 33.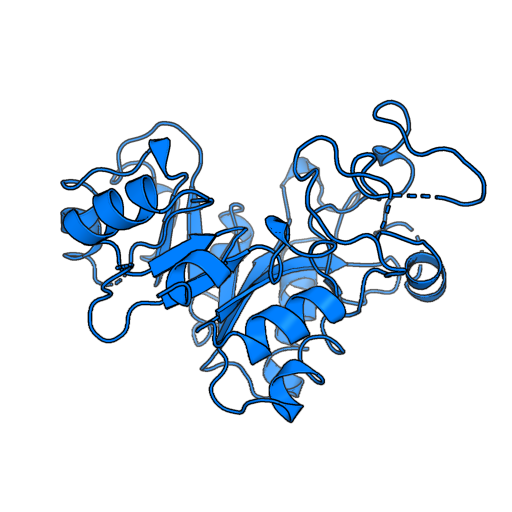868 3.566 1.00 16.14 86 ASN A CA 1
ATOM 702 C C . ASN A 1 87 ? 32.641 32.742 3.203 1.00 13.19 86 ASN A C 1
ATOM 703 O O . ASN A 1 87 ? 33.071 31.625 2.909 1.00 15.73 86 ASN A O 1
ATOM 708 N N . TYR A 1 88 ? 31.356 33.051 3.233 1.00 16.53 87 TYR A N 1
ATOM 709 C CA . TYR A 1 88 ? 30.391 32.002 2.952 1.00 15.22 87 TYR A CA 1
ATOM 710 C C . TYR A 1 88 ? 30.617 31.393 1.541 1.00 16.59 87 TYR A C 1
ATOM 711 O O . TYR A 1 88 ? 30.400 30.194 1.347 1.00 15.56 87 TYR A O 1
ATOM 720 N N . ALA A 1 89 ? 31.054 32.228 0.589 1.00 18.64 88 ALA A N 1
ATOM 721 C CA . ALA A 1 89 ? 31.278 31.726 -0.783 1.00 17.81 88 ALA A CA 1
ATOM 722 C C . ALA A 1 89 ? 32.238 30.563 -0.784 1.00 17.22 88 ALA A C 1
ATOM 723 O O . ALA A 1 89 ? 32.116 29.662 -1.610 1.00 19.23 88 ALA A O 1
ATOM 725 N N . ASP A 1 90 ? 33.174 30.529 0.159 1.00 15.23 89 ASP A N 1
ATOM 726 C CA . ASP A 1 90 ? 34.096 29.431 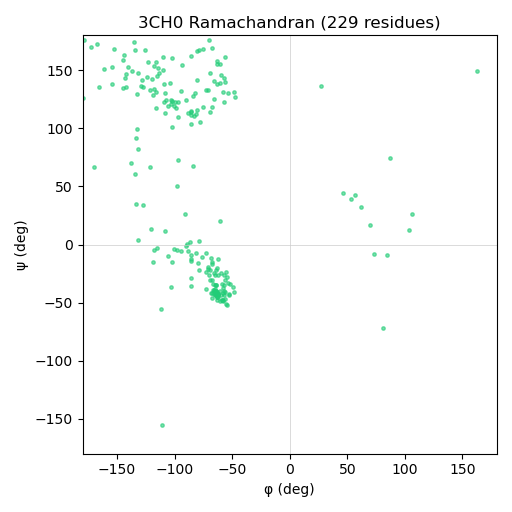0.299 1.00 17.32 89 ASP A CA 1
ATOM 727 C C . ASP A 1 90 ? 33.561 28.276 1.144 1.00 17.56 89 ASP A C 1
ATOM 728 O O . ASP A 1 90 ? 33.887 27.117 0.880 1.00 15.95 89 ASP A O 1
ATOM 733 N N . ILE A 1 91 ? 32.794 28.620 2.180 1.00 15.11 90 ILE A N 1
ATOM 734 C CA . ILE A 1 91 ? 32.203 27.618 3.075 1.00 15.35 90 ILE A CA 1
ATOM 735 C C . ILE A 1 91 ? 31.284 26.701 2.242 1.00 15.44 90 ILE A C 1
ATOM 736 O O . ILE A 1 91 ? 31.313 25.472 2.390 1.00 13.53 90 ILE A O 1
ATOM 741 N N . LYS A 1 92 ? 30.553 27.314 1.315 1.00 15.14 91 LYS A N 1
ATOM 742 C CA . LYS A 1 92 ? 29.483 26.616 0.566 1.00 15.98 91 LYS A CA 1
ATOM 743 C C . LYS A 1 92 ? 30.034 25.609 -0.476 1.00 17.03 91 LYS A C 1
ATOM 744 O O . LYS A 1 92 ? 29.277 24.827 -1.069 1.00 19.41 91 LYS A O 1
ATOM 750 N N . GLU A 1 93 ? 31.336 25.615 -0.667 1.00 16.43 92 GLU A N 1
ATOM 751 C CA . GLU A 1 93 ? 31.981 24.696 -1.598 1.00 20.26 92 GLU A CA 1
ATOM 752 C C . GLU A 1 93 ? 32.438 23.378 -1.031 1.00 19.89 92 GLU A C 1
ATOM 753 O O . GLU A 1 93 ? 32.909 22.519 -1.783 1.00 21.39 92 GLU A O 1
ATOM 759 N N . ILE A 1 94 ? 32.240 23.160 0.275 1.00 14.05 93 ILE A N 1
ATOM 760 C CA . ILE A 1 94 ? 32.861 22.058 0.979 1.00 13.81 93 ILE A CA 1
ATOM 761 C C . ILE A 1 94 ? 31.774 21.020 1.338 1.00 13.03 93 ILE A C 1
ATOM 762 O O . ILE A 1 94 ? 30.744 21.343 1.995 1.00 14.67 93 ILE A O 1
ATOM 767 N N . ASP A 1 95 ? 31.965 19.788 0.874 1.00 11.92 94 ASP A N 1
ATOM 768 C CA . ASP A 1 95 ? 31.017 18.761 1.162 1.00 10.92 94 ASP A CA 1
ATOM 769 C C . ASP A 1 95 ? 31.043 18.330 2.617 1.00 14.37 94 ASP A C 1
ATOM 770 O O . ASP A 1 95 ? 32.131 18.070 3.179 1.00 12.76 94 ASP A O 1
ATOM 775 N N . VAL A 1 96 ? 29.841 18.241 3.203 1.00 12.89 95 VAL A N 1
ATOM 776 C CA . VAL A 1 96 ? 29.638 17.700 4.547 1.00 11.14 95 VAL A CA 1
ATOM 777 C C . VAL A 1 96 ? 28.588 16.601 4.588 1.00 12.09 95 VAL A C 1
ATOM 778 O O . VAL A 1 96 ? 27.852 16.442 5.575 1.00 11.25 95 VAL A O 1
ATOM 782 N N . GLY A 1 97 ? 28.510 15.806 3.519 1.00 12.39 96 GLY A N 1
ATOM 783 C CA . GLY A 1 97 ? 27.566 14.719 3.506 1.00 10.07 96 GLY A CA 1
ATOM 784 C C . GLY A 1 97 ? 28.015 13.336 3.036 1.00 12.57 96 GLY A C 1
ATOM 785 O O . GLY A 1 97 ? 27.398 12.306 3.345 1.00 11.60 96 GLY A O 1
ATOM 794 N N . LYS A 1 99 ? 31.107 11.841 3.501 1.00 14.40 98 LYS A N 1
ATOM 795 C CA . LYS A 1 99 ? 31.947 11.090 4.411 1.00 15.13 98 LYS A CA 1
ATOM 796 C C . LYS A 1 99 ? 31.146 10.246 5.380 1.00 15.34 98 LYS A C 1
ATOM 797 O O . LYS A 1 99 ? 30.192 10.699 5.987 1.00 15.84 98 LYS A O 1
ATOM 803 N N . THR A 1 100 ? 31.560 9.001 5.592 1.00 14.64 99 THR A N 1
ATOM 804 C CA . THR A 1 100 ? 30.937 8.156 6.559 1.00 17.10 99 THR A CA 1
ATOM 805 C C . THR A 1 100 ? 31.130 8.662 7.986 1.00 15.14 99 THR A C 1
ATOM 806 O O . THR A 1 100 ? 32.253 8.941 8.384 1.00 20.03 99 THR A O 1
ATOM 810 N N . HIS A 1 101 ? 30.010 8.838 8.692 1.00 17.36 100 HIS A N 1
ATOM 811 C CA . HIS A 1 101 ? 30.004 9.262 10.078 1.00 17.25 100 HIS A CA 1
ATOM 812 C C . HIS A 1 101 ? 30.157 8.034 10.966 1.00 17.51 100 HIS A C 1
ATOM 813 O O . HIS A 1 101 ? 29.257 7.209 11.009 1.00 19.09 100 HIS A O 1
ATOM 820 N N . PRO A 1 102 ? 31.286 7.954 11.702 1.00 20.36 101 PRO A N 1
ATOM 821 C CA . PRO A 1 102 ? 31.575 6.762 12.507 1.00 23.32 101 PRO A CA 1
ATOM 822 C C . PRO A 1 102 ? 30.476 6.435 13.526 1.00 24.65 101 PRO A C 1
ATOM 823 O O . PRO A 1 102 ? 30.294 5.269 13.904 1.00 26.43 101 PRO A O 1
ATOM 827 N N . ARG A 1 103 ? 29.714 7.457 13.958 1.00 20.17 102 ARG A N 1
ATOM 828 C CA . ARG A 1 103 ? 28.681 7.240 14.963 1.00 20.24 102 ARG A CA 1
ATOM 829 C C . ARG A 1 103 ? 27.259 7.130 14.439 1.00 19.06 102 ARG A C 1
ATOM 830 O O . ARG A 1 103 ? 26.339 6.839 15.216 1.00 18.22 102 ARG A O 1
ATOM 838 N N . PHE A 1 104 ? 27.071 7.321 13.112 1.00 16.02 103 PHE A N 1
ATOM 839 C CA . PHE A 1 104 ? 25.777 7.219 12.451 1.00 15.51 103 PHE A CA 1
ATOM 840 C C . PHE A 1 104 ? 25.969 6.481 11.140 1.00 21.06 103 PHE A C 1
ATOM 841 O O . PHE A 1 104 ? 25.854 7.033 10.058 1.00 16.70 103 PHE A O 1
ATOM 849 N N . LYS A 1 105 ? 26.256 5.192 11.275 1.00 24.64 104 LYS A N 1
ATOM 850 C CA . LYS A 1 105 ? 26.690 4.416 10.140 1.00 26.21 104 LYS A CA 1
ATOM 851 C C . LYS A 1 105 ? 25.561 4.173 9.149 1.00 23.80 104 LYS A C 1
ATOM 852 O O . LYS A 1 105 ? 25.835 3.932 7.976 1.00 28.40 104 LYS A O 1
ATOM 856 N N . SER A 1 106 ? 24.315 4.271 9.561 1.00 22.94 105 SER A N 1
ATOM 857 C CA . SER A 1 106 ? 23.205 4.125 8.631 1.00 26.35 105 SER A CA 1
ATOM 858 C C . SER A 1 106 ? 22.770 5.453 7.980 1.00 21.69 105 SER A C 1
ATOM 859 O O . SER A 1 106 ? 21.848 5.497 7.162 1.00 20.40 105 SER A O 1
ATOM 862 N N . GLN A 1 107 ? 23.451 6.548 8.325 1.00 18.36 106 GLN A N 1
ATOM 863 C CA . GLN A 1 107 ? 23.166 7.813 7.677 1.00 14.81 106 GLN A CA 1
ATOM 864 C C . GLN A 1 107 ? 23.333 7.710 6.169 1.00 14.97 106 GLN A C 1
ATOM 865 O O . GLN A 1 107 ? 24.348 7.165 5.695 1.00 15.64 106 GLN A O 1
ATOM 871 N N A LYS A 1 108 ? 22.399 8.302 5.439 0.50 12.93 107 LYS A N 1
ATOM 872 N N B LYS A 1 108 ? 22.350 8.194 5.409 0.50 13.63 107 LYS A N 1
ATOM 873 C CA A LYS A 1 108 ? 22.431 8.297 3.969 0.50 12.29 107 LYS A CA 1
ATOM 874 C CA B LYS A 1 108 ? 22.451 8.169 3.932 0.50 12.46 107 LYS A CA 1
ATOM 875 C C A LYS A 1 108 ? 23.527 9.217 3.456 0.50 12.67 107 LYS A C 1
ATOM 876 C C B LYS A 1 108 ? 23.584 9.085 3.573 0.50 11.56 107 LYS A C 1
ATOM 877 O O A LYS A 1 108 ? 23.622 10.422 3.806 0.50 9.97 107 LYS A O 1
ATOM 878 O O B LYS A 1 108 ? 23.778 10.121 4.208 0.50 12.64 107 LYS A O 1
ATOM 889 N N . LYS A 1 109 ? 24.352 8.681 2.561 1.00 14.17 108 LYS A N 1
ATOM 890 C CA . LYS A 1 109 ? 25.406 9.472 1.991 1.00 12.51 108 LYS A CA 1
ATOM 891 C C . LYS A 1 109 ? 24.933 10.126 0.733 1.00 13.04 108 LYS A C 1
ATOM 892 O O . LYS A 1 109 ? 24.647 9.450 -0.266 1.00 16.18 108 LYS A O 1
ATOM 898 N N . VAL A 1 110 ? 24.861 11.460 0.782 1.00 13.49 109 VAL A N 1
ATOM 899 C CA . VAL A 1 110 ? 24.442 12.330 -0.304 1.00 12.29 109 VAL A CA 1
ATOM 900 C C . VAL A 1 110 ? 25.290 13.592 -0.284 1.00 13.47 109 VAL A C 1
ATOM 901 O O . VAL A 1 110 ? 25.782 14.019 0.786 1.00 11.51 109 VAL A O 1
ATOM 905 N N . PRO A 1 111 ? 25.565 14.163 -1.453 1.00 12.47 110 PRO A N 1
ATOM 906 C CA . PRO A 1 111 ? 26.285 15.445 -1.506 1.00 12.95 110 PRO A CA 1
ATOM 907 C C . PRO A 1 111 ? 25.505 16.508 -0.728 1.00 12.47 110 PRO A C 1
ATOM 908 O O . PRO A 1 111 ? 24.278 16.615 -0.884 1.00 15.43 110 PRO A O 1
ATOM 912 N N . ALA A 1 112 ? 26.201 17.246 0.159 1.00 12.44 111 ALA A N 1
ATOM 913 C CA . ALA A 1 112 ? 25.558 18.309 0.898 1.00 11.68 111 ALA A CA 1
ATOM 914 C C . ALA A 1 112 ? 26.557 19.324 1.313 1.00 12.22 111 ALA A C 1
ATOM 915 O O . ALA A 1 112 ? 27.726 18.982 1.464 1.00 12.52 111 ALA A O 1
ATOM 917 N N . VAL A 1 113 ? 26.089 20.551 1.476 1.00 12.09 112 VAL A N 1
ATOM 918 C CA . VAL A 1 113 ? 26.920 21.618 1.988 1.00 12.50 112 VAL A CA 1
ATOM 919 C C . VAL A 1 113 ? 26.249 22.257 3.184 1.00 11.00 112 VAL A C 1
ATOM 920 O O . VAL A 1 113 ? 25.091 22.015 3.450 1.00 10.56 112 VAL A O 1
ATOM 924 N N . LYS A 1 114 ? 27.012 23.065 3.916 1.00 11.85 113 LYS A N 1
ATOM 925 C CA . LYS A 1 114 ? 26.430 23.850 5.019 1.00 12.55 113 LYS A CA 1
ATOM 926 C C . LYS A 1 114 ? 25.639 25.010 4.472 1.00 12.09 113 LYS A C 1
ATOM 927 O O . LYS A 1 114 ? 26.216 25.883 3.764 1.00 10.34 113 LYS A O 1
ATOM 933 N N . PRO A 1 115 ? 24.318 25.038 4.749 1.00 9.99 114 PRO A N 1
ATOM 934 C CA . PRO A 1 115 ? 23.456 26.100 4.191 1.00 9.53 114 PRO A CA 1
ATOM 935 C C . PRO A 1 115 ? 23.459 27.357 5.056 1.00 12.62 114 PRO A C 1
ATOM 936 O O . PRO A 1 115 ? 23.761 27.314 6.247 1.00 13.55 114 PRO A O 1
ATOM 940 N N . LEU A 1 116 ? 23.026 28.462 4.473 1.00 11.32 115 LEU A N 1
ATOM 941 C CA . LEU A 1 116 ? 22.686 29.620 5.236 1.00 13.08 115 LEU A CA 1
ATOM 942 C C . LEU A 1 116 ? 21.409 29.348 6.043 1.00 11.81 115 LEU A C 1
ATOM 943 O O . LEU A 1 116 ? 20.433 28.662 5.612 1.00 11.94 115 LEU A O 1
ATOM 948 N N . PHE A 1 117 ? 21.353 29.982 7.212 1.00 11.61 116 PHE A N 1
ATOM 949 C CA . PHE A 1 117 ? 20.166 30.013 8.021 1.00 10.38 116 PHE A CA 1
ATOM 950 C C . PHE A 1 117 ? 18.947 30.506 7.196 1.00 11.66 116 PHE A C 1
ATOM 951 O O . PHE A 1 117 ? 17.853 29.967 7.250 1.00 11.62 116 PHE A O 1
ATOM 959 N N . ARG A 1 118 ? 19.173 31.557 6.405 1.00 12.38 117 ARG A N 1
ATOM 960 C CA . ARG A 1 118 ? 18.120 32.097 5.551 1.00 14.17 117 ARG A CA 1
ATOM 961 C C . ARG A 1 118 ? 17.549 31.021 4.610 1.00 11.40 117 ARG A C 1
ATOM 962 O O . ARG A 1 118 ? 16.352 31.018 4.385 1.00 13.21 117 ARG A O 1
ATOM 970 N N A GLU A 1 119 ? 18.379 30.140 4.053 0.50 12.87 118 GLU A N 1
ATOM 971 N N B GLU A 1 119 ? 18.414 30.124 4.117 0.50 12.25 118 GLU A N 1
ATOM 972 C CA A GLU A 1 119 ? 17.855 29.104 3.153 0.50 14.15 118 GLU A CA 1
ATOM 973 C CA B GLU A 1 119 ? 18.053 28.989 3.231 0.50 12.92 118 GLU A CA 1
ATOM 974 C C A GLU A 1 119 ? 17.029 28.111 3.918 0.50 12.67 118 GLU A C 1
ATOM 975 C C B GLU A 1 119 ? 17.229 27.924 3.940 0.50 13.12 118 GLU A C 1
ATOM 976 O O A GLU A 1 119 ? 15.947 27.715 3.488 0.50 10.84 118 GLU A O 1
ATOM 977 O O B GLU A 1 119 ? 16.294 27.349 3.362 0.50 13.56 118 GLU A O 1
ATOM 988 N N A LEU A 1 120 ? 17.551 27.677 5.065 0.50 13.21 119 LEU A N 1
ATOM 989 N N B LEU A 1 120 ? 17.570 27.650 5.204 0.50 12.76 119 LEU A N 1
ATOM 990 C CA A LEU A 1 120 ? 16.800 26.803 5.933 0.50 12.66 119 LEU A CA 1
ATOM 991 C CA B LEU A 1 120 ? 16.772 26.767 6.044 0.50 13.24 119 LEU A CA 1
ATOM 992 C C A LEU A 1 120 ? 15.396 27.370 6.170 0.50 11.15 119 LEU A C 1
ATOM 993 C C B LEU A 1 120 ? 15.379 27.358 6.211 0.50 11.17 119 LEU A C 1
ATOM 994 O O A LEU A 1 120 ? 14.379 26.703 5.978 0.50 12.34 119 LEU A O 1
ATOM 995 O O B LEU A 1 120 ? 14.352 26.699 6.019 0.50 12.30 119 LEU A O 1
ATOM 1004 N N . ILE A 1 121 ? 15.320 28.650 6.557 1.00 12.65 120 ILE A N 1
ATOM 1005 C CA . ILE A 1 121 ? 14.019 29.283 6.821 1.00 10.65 120 ILE A CA 1
ATOM 1006 C C . ILE A 1 121 ? 13.119 29.283 5.548 1.00 11.72 120 ILE A C 1
ATOM 1007 O O . ILE A 1 121 ? 11.923 28.930 5.616 1.00 14.81 120 ILE A O 1
ATOM 1012 N N A GLU A 1 122 ? 13.719 29.698 4.437 0.50 14.51 121 GLU A N 1
ATOM 1013 N N B GLU A 1 122 ? 13.723 29.710 4.437 0.50 14.20 121 GLU A N 1
ATOM 1014 C CA A GLU A 1 122 ? 12.935 29.888 3.209 0.50 15.05 121 GLU A CA 1
ATOM 1015 C CA B GLU A 1 122 ? 13.012 29.793 3.138 0.50 13.73 121 GLU A CA 1
ATOM 1016 C C A GLU A 1 122 ? 12.458 28.523 2.683 0.50 16.87 121 GLU A C 1
ATOM 1017 C C B GLU A 1 122 ? 12.386 28.465 2.860 0.50 15.38 121 GLU A C 1
ATOM 1018 O O A GLU A 1 122 ? 11.370 28.445 2.114 0.50 17.39 121 GLU A O 1
ATOM 1019 O O B GLU A 1 122 ? 11.183 28.344 2.605 0.50 15.24 121 GLU A O 1
ATOM 1030 N N . THR A 1 123 ? 13.224 27.452 2.917 1.00 15.12 122 THR A N 1
ATOM 1031 C CA . THR A 1 123 ? 12.811 26.093 2.594 1.00 16.62 122 THR A CA 1
ATOM 1032 C C . THR A 1 123 ? 11.669 25.635 3.493 1.00 15.92 122 THR A C 1
ATOM 1033 O O . THR A 1 123 ? 10.644 25.117 3.017 1.00 16.53 122 THR A O 1
ATOM 1037 N N . ALA A 1 124 ? 11.839 25.751 4.802 1.00 14.03 123 ALA A N 1
ATOM 1038 C CA . ALA A 1 124 ? 10.872 25.300 5.752 1.00 12.95 123 ALA A CA 1
ATOM 1039 C C . ALA A 1 124 ? 9.550 26.073 5.612 1.00 14.12 123 ALA A C 1
ATOM 1040 O O . ALA A 1 124 ? 8.483 25.478 5.674 1.00 14.92 123 ALA A O 1
ATOM 1042 N N . GLU A 1 125 ? 9.639 27.397 5.491 1.00 14.45 124 GLU A N 1
ATOM 1043 C CA . GLU A 1 125 ? 8.434 28.205 5.389 1.00 14.34 124 GLU A CA 1
ATOM 1044 C C . GLU A 1 125 ? 7.649 27.902 4.124 1.00 16.82 124 GLU A C 1
ATOM 1045 O O . GLU A 1 125 ? 6.425 28.034 4.146 1.00 17.92 124 GLU A O 1
ATOM 1051 N N . LYS A 1 126 ? 8.345 27.589 3.033 1.00 17.12 125 LYS A N 1
ATOM 1052 C CA . LYS A 1 126 ? 7.600 27.222 1.782 1.00 15.54 125 LYS A CA 1
ATOM 1053 C C . LYS A 1 126 ? 6.794 25.944 2.010 1.00 19.28 125 LYS A C 1
ATOM 1054 O O . LYS A 1 126 ? 5.687 25.765 1.443 1.00 21.28 125 LYS A O 1
ATOM 1057 N N . LEU A 1 127 ? 7.327 25.027 2.802 1.00 16.80 126 LEU A N 1
ATOM 1058 C CA . LEU A 1 127 ? 6.701 23.737 3.018 1.00 16.22 126 LEU A CA 1
ATOM 1059 C C . LEU A 1 127 ? 5.661 23.761 4.115 1.00 19.94 126 LEU A C 1
ATOM 1060 O O . LEU A 1 127 ? 4.727 22.964 4.074 1.00 20.95 126 LEU A O 1
ATOM 1065 N N . SER A 1 128 ? 5.814 24.647 5.107 1.00 16.91 127 SER A N 1
ATOM 1066 C CA . SER A 1 128 ? 4.897 24.636 6.210 1.00 19.34 127 SER A CA 1
ATOM 1067 C C . SER A 1 128 ? 4.806 26.001 6.874 1.00 20.60 127 SER A C 1
ATOM 1068 O O . SER A 1 128 ? 5.810 26.689 7.107 1.00 24.82 127 SER A O 1
ATOM 1071 N N . ALA A 1 129 ? 3.594 26.386 7.219 1.00 19.42 128 ALA A N 1
ATOM 1072 C CA . ALA A 1 129 ? 3.425 27.584 8.002 1.00 21.27 128 ALA A CA 1
ATOM 1073 C C . ALA A 1 129 ? 3.339 27.260 9.487 1.00 17.54 128 ALA A C 1
ATOM 1074 O O . ALA A 1 129 ? 3.264 28.178 10.272 1.00 19.86 128 ALA A O 1
ATOM 1076 N N . LYS A 1 130 ? 3.313 25.986 9.877 1.00 16.54 129 LYS A N 1
ATOM 1077 C CA . LYS A 1 130 ? 3.198 25.630 11.289 1.00 16.72 129 LYS A CA 1
ATOM 1078 C C . LYS A 1 130 ? 4.513 25.103 11.919 1.00 14.92 129 LYS A C 1
ATOM 1079 O O . LYS A 1 130 ? 4.594 24.959 13.121 1.00 14.29 129 LYS A O 1
ATOM 1082 N N . ILE A 1 131 ? 5.497 24.846 11.081 1.00 12.75 130 ILE A N 1
ATOM 1083 C CA . ILE A 1 131 ? 6.790 24.318 11.578 1.00 12.56 130 ILE A CA 1
ATOM 1084 C C . ILE A 1 131 ? 7.379 25.271 12.628 1.00 13.03 130 ILE A C 1
ATOM 1085 O O . ILE A 1 131 ? 7.308 26.488 12.522 1.00 13.56 130 ILE A O 1
ATOM 1090 N N . GLN A 1 132 ? 8.006 24.689 13.637 1.00 13.22 131 GLN A N 1
ATOM 1091 C CA . GLN A 1 132 ? 8.727 25.424 14.649 1.00 13.71 131 GLN A CA 1
ATOM 1092 C C . GLN A 1 132 ? 10.239 25.182 14.495 1.00 10.79 131 GLN A C 1
ATOM 1093 O O . GLN A 1 132 ? 10.677 24.216 13.843 1.00 10.13 131 GLN A O 1
ATOM 1099 N N . TYR A 1 133 ? 11.026 26.081 15.102 1.00 10.28 132 TYR A N 1
ATOM 1100 C CA . TYR A 1 133 ? 12.456 26.108 14.991 1.00 9.59 132 TYR A CA 1
ATOM 1101 C C . TYR A 1 133 ? 13.051 26.153 16.409 1.00 11.83 132 TYR A C 1
ATOM 1102 O O . TYR A 1 133 ? 12.560 26.889 17.256 1.00 11.10 132 TYR A O 1
ATOM 1111 N N . ASN A 1 134 ? 14.158 25.435 16.596 1.00 9.37 133 ASN A N 1
ATOM 1112 C CA . ASN A 1 134 ? 14.933 25.517 17.813 1.00 10.08 133 ASN A CA 1
ATOM 1113 C C . ASN A 1 134 ? 16.370 25.666 17.375 1.00 9.75 133 ASN A C 1
ATOM 1114 O O . ASN A 1 134 ? 17.033 24.678 16.966 1.00 9.74 133 ASN A O 1
ATOM 1119 N N . GLY A 1 135 ? 16.859 26.912 17.401 1.00 9.66 134 GLY A N 1
ATOM 1120 C CA . GLY A 1 135 ? 18.180 27.228 16.894 1.00 7.75 134 GLY A CA 1
ATOM 1121 C C . GLY A 1 135 ? 19.166 27.547 17.971 1.00 10.74 134 GLY A C 1
ATOM 1122 O O . GLY A 1 135 ? 18.900 28.389 18.802 1.00 10.37 134 GLY A O 1
ATOM 1123 N N . GLU A 1 136 ? 20.324 26.888 17.884 1.00 9.59 135 GLU A N 1
ATOM 1124 C CA . GLU A 1 136 ? 21.364 26.981 18.928 1.00 9.07 135 GLU A CA 1
ATOM 1125 C C . GLU A 1 136 ? 22.418 27.986 18.566 1.00 10.65 135 GLU A C 1
ATOM 1126 O O . GLU A 1 136 ? 23.059 27.878 17.535 1.00 10.21 135 GLU A O 1
ATOM 1132 N N . ILE A 1 137 ? 22.621 28.981 19.419 1.00 9.65 136 ILE A N 1
ATOM 1133 C CA . ILE A 1 137 ? 23.782 29.844 19.335 1.00 8.66 136 ILE A CA 1
ATOM 1134 C C . ILE A 1 137 ? 24.999 29.165 19.907 1.00 11.29 136 ILE A C 1
ATOM 1135 O O . ILE A 1 137 ? 25.076 28.979 21.123 1.00 10.39 136 ILE A O 1
ATOM 1140 N N . LYS A 1 138 ? 25.877 28.739 19.011 1.00 10.06 137 LYS A N 1
ATOM 1141 C CA . LYS A 1 138 ? 27.078 28.059 19.391 1.00 11.20 137 LYS A CA 1
ATOM 1142 C C . LYS A 1 138 ? 28.253 28.971 19.785 1.00 11.16 137 LYS A C 1
ATOM 1143 O O . LYS A 1 138 ? 29.269 29.010 19.120 1.00 12.67 137 LYS A O 1
ATOM 1149 N N . SER A 1 139 ? 28.073 29.667 20.911 1.00 12.78 138 SER A N 1
ATOM 1150 C CA . SER A 1 139 ? 29.071 30.604 21.443 1.00 11.23 138 SER A CA 1
ATOM 1151 C C . SER A 1 139 ? 29.668 30.005 22.718 1.00 12.10 138 SER A C 1
ATOM 1152 O O . SER A 1 139 ? 28.974 29.278 23.481 1.00 12.23 138 SER A O 1
ATOM 1155 N N . THR A 1 140 ? 30.927 30.360 22.949 1.00 11.72 139 THR A N 1
ATOM 1156 C CA . THR A 1 140 ? 31.582 30.128 24.217 1.00 12.64 139 THR A CA 1
ATOM 1157 C C . THR A 1 140 ? 32.448 31.364 24.505 1.00 11.53 139 THR A C 1
ATOM 1158 O O . THR A 1 140 ? 32.882 32.071 23.602 1.00 12.10 139 THR A O 1
ATOM 1162 N N . VAL A 1 141 ? 32.664 31.617 25.793 1.00 12.08 140 VAL A N 1
ATOM 1163 C CA . VAL A 1 141 ? 33.495 32.748 26.221 1.00 11.86 140 VAL A CA 1
ATOM 1164 C C . VAL A 1 141 ? 34.861 32.743 25.564 1.00 12.48 140 VAL A C 1
ATOM 1165 O O . VAL A 1 141 ? 35.360 33.763 25.152 1.00 14.40 140 VAL A O 1
ATOM 1169 N N . GLU A 1 142 ? 35.460 31.556 25.492 1.00 13.52 141 GLU A N 1
ATOM 1170 C CA . GLU A 1 142 ? 36.813 31.426 24.947 1.00 16.26 141 GLU A CA 1
ATOM 1171 C C . GLU A 1 142 ? 36.841 31.679 23.455 1.00 16.13 141 GLU A C 1
ATOM 1172 O O . GLU A 1 142 ? 37.908 32.033 22.917 1.00 17.13 141 GLU A O 1
ATOM 1178 N N . GLY A 1 143 ? 35.698 31.535 22.775 1.00 13.45 142 GLY A N 1
ATOM 1179 C CA . GLY A 1 143 ? 35.635 31.723 21.337 1.00 14.04 142 GLY A CA 1
ATOM 1180 C C . GLY A 1 143 ? 35.436 33.111 20.783 1.00 13.62 142 GLY A C 1
ATOM 1181 O O . GLY A 1 143 ? 35.584 33.347 19.607 1.00 14.35 142 GLY A O 1
ATOM 1182 N N . ASP A 1 144 ? 35.036 34.048 21.667 1.00 11.46 143 ASP A N 1
ATOM 1183 C CA . ASP A 1 144 ? 34.760 35.390 21.233 1.00 13.15 143 ASP A CA 1
ATOM 1184 C C . ASP A 1 144 ? 35.962 35.957 20.459 1.00 13.07 143 ASP A C 1
ATOM 1185 O O . ASP A 1 144 ? 37.116 35.912 20.910 1.00 15.04 143 ASP A O 1
ATOM 1190 N N . ASN A 1 145 ? 35.653 36.512 19.287 1.00 15.44 144 ASN A N 1
ATOM 1191 C CA . ASN A 1 145 ? 36.613 37.126 18.354 1.00 17.17 144 ASN A CA 1
ATOM 1192 C C . ASN A 1 145 ? 37.488 36.150 17.601 1.00 20.09 144 ASN A C 1
ATOM 1193 O O . ASN A 1 145 ? 38.254 36.562 16.710 1.00 26.00 144 ASN A O 1
ATOM 1198 N N . ILE A 1 146 ? 37.434 34.884 17.953 1.00 16.38 145 ILE A N 1
ATOM 1199 C CA . ILE A 1 146 ? 38.301 33.866 17.329 1.00 17.89 145 ILE A CA 1
ATOM 1200 C C . ILE A 1 146 ? 37.408 32.942 16.494 1.00 17.49 145 ILE A C 1
ATOM 1201 O O . ILE A 1 146 ? 37.664 32.769 15.291 1.00 16.13 145 ILE A O 1
ATOM 1206 N N . ASP A 1 147 ? 36.400 32.361 17.134 1.00 14.54 146 ASP A N 1
ATOM 1207 C CA . ASP A 1 147 ? 35.505 31.338 16.541 1.00 12.00 146 ASP A CA 1
ATOM 1208 C C . ASP A 1 147 ? 34.167 31.895 16.134 1.00 12.68 146 ASP A C 1
ATOM 1209 O O . ASP A 1 147 ? 33.449 31.233 15.372 1.00 11.96 146 ASP A O 1
ATOM 1214 N N . HIS A 1 148 ? 33.834 33.086 16.615 1.00 11.49 147 HIS A N 1
ATOM 1215 C CA . HIS A 1 148 ? 32.562 33.719 16.338 1.00 10.76 147 HIS A CA 1
ATOM 1216 C C . HIS A 1 148 ? 32.622 35.149 16.898 1.00 11.22 147 HIS A C 1
ATOM 1217 O O . HIS A 1 148 ? 33.567 35.467 17.621 1.00 11.31 147 HIS A O 1
ATOM 1224 N N . PRO A 1 149 ? 31.631 35.981 16.580 1.00 12.72 148 PRO A N 1
ATOM 1225 C CA . PRO A 1 149 ? 31.651 37.358 17.108 1.00 12.92 148 PRO A CA 1
ATOM 1226 C C . PRO A 1 149 ? 31.385 37.417 18.636 1.00 12.59 148 PRO A C 1
ATOM 1227 O O . PRO A 1 149 ? 31.084 36.436 19.274 1.00 11.28 148 PRO A O 1
ATOM 1231 N N . ASN A 1 150 ? 31.488 38.629 19.143 1.00 11.56 149 ASN A N 1
ATOM 1232 C CA . ASN A 1 150 ? 30.916 38.951 20.441 1.00 10.84 149 ASN A CA 1
ATOM 1233 C C . ASN A 1 150 ? 29.431 38.633 20.494 1.00 10.94 149 ASN A C 1
ATOM 1234 O O . ASN A 1 150 ? 28.730 38.535 19.468 1.00 13.15 149 ASN A O 1
ATOM 1239 N N . ILE A 1 151 ? 28.952 38.531 21.728 1.00 9.62 150 ILE A N 1
ATOM 1240 C CA . ILE A 1 151 ? 27.595 38.079 21.997 1.00 8.97 150 ILE A CA 1
ATOM 1241 C C . ILE A 1 151 ? 26.573 38.931 21.259 1.00 9.97 150 ILE A C 1
ATOM 1242 O O . ILE A 1 151 ? 25.657 38.398 20.647 1.00 11.14 150 ILE A O 1
ATOM 1247 N N . ALA A 1 152 ? 26.659 40.258 21.405 1.00 10.04 151 ALA A N 1
ATOM 1248 C CA . ALA A 1 152 ? 25.647 41.125 20.782 1.00 9.11 151 ALA A CA 1
ATOM 1249 C C . ALA A 1 152 ? 25.548 40.898 19.283 1.00 11.45 151 ALA A C 1
ATOM 1250 O O . ALA A 1 152 ? 24.434 40.801 18.761 1.00 12.41 151 ALA A O 1
ATOM 1252 N N . LEU A 1 153 ? 26.679 40.853 18.610 1.00 10.87 152 LEU A N 1
ATOM 1253 C CA . LEU A 1 153 ? 26.699 40.712 17.132 1.00 10.44 152 LEU A CA 1
ATOM 1254 C C . LEU A 1 153 ? 26.182 39.326 16.736 1.00 10.99 152 LEU A C 1
ATOM 1255 O O . LEU A 1 153 ? 25.416 39.212 15.761 1.00 11.58 152 LEU A O 1
ATOM 1260 N N . PHE A 1 154 ? 26.669 38.271 17.420 1.00 10.83 153 PHE A N 1
ATOM 1261 C CA . PHE A 1 154 ? 26.232 36.893 17.128 1.00 10.65 153 PHE A CA 1
ATOM 1262 C C . PHE A 1 154 ? 24.710 36.873 17.217 1.00 11.35 153 PHE A C 1
ATOM 1263 O O . PHE A 1 154 ? 24.010 36.411 16.324 1.00 11.03 153 PHE A O 1
ATOM 1271 N N . CYS A 1 155 ? 24.173 37.361 18.331 1.00 11.57 154 CYS A N 1
ATOM 1272 C CA . CYS A 1 155 ? 22.729 37.302 18.528 1.00 10.30 154 CYS A CA 1
ATOM 1273 C C . CYS A 1 155 ? 21.971 38.205 17.556 1.00 12.32 154 CYS A C 1
ATOM 1274 O O . CYS A 1 155 ? 20.914 37.870 17.046 1.00 12.97 154 CYS A O 1
ATOM 1277 N N . ASP A 1 156 ? 22.510 39.399 17.341 1.00 13.30 155 ASP A N 1
ATOM 1278 C CA . ASP A 1 156 ? 21.808 40.338 16.468 1.00 12.93 155 ASP A CA 1
ATOM 1279 C C . ASP A 1 156 ? 21.741 39.786 15.051 1.00 12.51 155 ASP A C 1
ATOM 1280 O O . ASP A 1 156 ? 20.733 39.953 14.394 1.00 14.03 155 ASP A O 1
ATOM 1285 N N . LEU A 1 157 ? 22.798 39.184 14.558 1.00 9.91 156 LEU A N 1
ATOM 1286 C CA . LEU A 1 157 ? 22.772 38.635 13.189 1.00 10.22 156 LEU A CA 1
ATOM 1287 C C . LEU A 1 157 ? 21.711 37.527 13.077 1.00 13.34 156 LEU A C 1
ATOM 1288 O O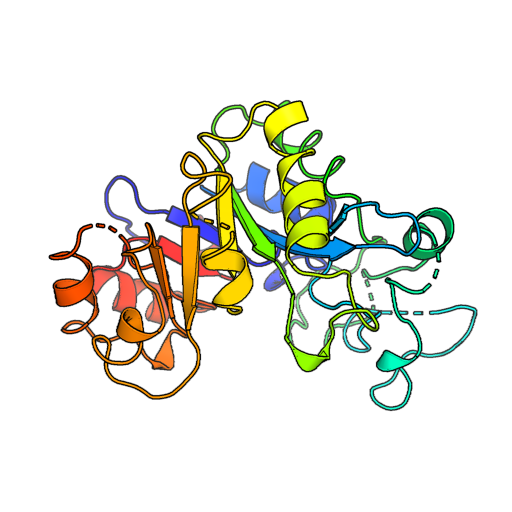 . LEU A 1 157 ? 20.968 37.449 12.077 1.00 13.51 156 LEU A O 1
ATOM 1293 N N . VAL A 1 158 ? 21.625 36.659 14.083 1.00 10.94 157 VAL A N 1
ATOM 1294 C CA . VAL A 1 158 ? 20.594 35.594 14.073 1.00 10.12 157 VAL A CA 1
ATOM 1295 C C . VAL A 1 158 ? 19.208 36.195 14.106 1.00 11.53 157 VAL A C 1
ATOM 1296 O O . VAL A 1 158 ? 18.315 35.767 13.347 1.00 12.97 157 VAL A O 1
ATOM 1300 N N . VAL A 1 159 ? 19.000 37.147 15.022 1.00 10.88 158 VAL A N 1
ATOM 1301 C CA . VAL A 1 159 ? 17.693 37.728 15.222 1.00 10.98 158 VAL A CA 1
ATOM 1302 C C . VAL A 1 159 ? 17.216 38.521 13.977 1.00 12.33 158 VAL A C 1
ATOM 1303 O O . VAL A 1 159 ? 16.014 38.462 13.667 1.00 13.13 158 VAL A O 1
ATOM 1307 N N . ALA A 1 160 ? 18.131 39.171 13.284 1.00 12.53 159 ALA A N 1
ATOM 1308 C CA . ALA A 1 160 ? 17.803 39.877 12.052 1.00 12.68 159 ALA A CA 1
ATOM 1309 C C . ALA A 1 160 ? 17.125 38.900 11.076 1.00 13.47 159 ALA A C 1
ATOM 1310 O O . ALA A 1 160 ? 16.143 39.260 10.402 1.00 15.84 159 ALA A O 1
ATOM 1312 N N A GLU A 1 161 ? 17.615 37.672 11.015 0.50 13.26 160 GLU A N 1
ATOM 1313 N N B GLU A 1 161 ? 17.612 37.667 10.993 0.50 13.04 160 GLU A N 1
ATOM 1314 C CA A GLU A 1 161 ? 17.061 36.690 10.084 0.50 13.78 160 GLU A CA 1
ATOM 1315 C CA B GLU A 1 161 ? 17.001 36.682 10.082 0.50 12.74 160 GLU A CA 1
ATOM 1316 C C A GLU A 1 161 ? 15.679 36.187 10.513 0.50 13.66 160 GLU A C 1
ATOM 1317 C C B GLU A 1 161 ? 15.620 36.255 10.525 0.50 13.19 160 GLU A C 1
ATOM 1318 O O A GLU A 1 161 ? 14.818 35.941 9.667 0.50 15.32 160 GLU A O 1
ATOM 1319 O O B GLU A 1 161 ? 14.711 36.089 9.712 0.50 15.12 160 GLU A O 1
ATOM 1330 N N . ILE A 1 162 ? 15.476 36.003 11.821 1.00 12.62 161 ILE A N 1
ATOM 1331 C CA . ILE A 1 162 ? 14.211 35.659 12.406 1.00 12.62 161 ILE A CA 1
ATOM 1332 C C . ILE A 1 162 ? 13.139 36.716 12.114 1.00 14.75 161 ILE A C 1
ATOM 1333 O O . ILE A 1 162 ? 12.056 36.394 11.703 1.00 14.26 161 ILE A O 1
ATOM 1338 N N . LYS A 1 163 ? 13.484 37.967 12.343 1.00 15.23 162 LYS A N 1
ATOM 1339 C CA . LYS A 1 163 ? 12.544 39.082 12.144 1.00 16.44 162 LYS A CA 1
ATOM 1340 C C . LYS A 1 163 ? 12.241 39.265 10.639 1.00 17.47 162 LYS A C 1
ATOM 1341 O O . LYS A 1 163 ? 11.081 39.460 10.272 1.00 17.73 162 LYS A O 1
ATOM 1347 N N . LYS A 1 164 ? 13.257 39.159 9.794 1.00 15.65 163 LYS A N 1
ATOM 1348 C CA . LYS A 1 164 ? 13.083 39.312 8.320 1.00 16.05 163 LYS A CA 1
ATOM 1349 C C . LYS A 1 164 ? 12.021 38.318 7.809 1.00 16.90 163 LYS A C 1
ATOM 1350 O O . LYS A 1 164 ? 11.207 38.633 6.926 1.00 19.26 163 LYS A O 1
ATOM 1356 N N . ALA A 1 165 ? 12.056 37.088 8.337 1.00 16.08 164 ALA A N 1
ATOM 1357 C CA . ALA A 1 165 ? 11.167 35.987 7.906 1.00 14.48 164 ALA A CA 1
ATOM 1358 C C . ALA A 1 165 ? 9.858 35.941 8.648 1.00 13.34 164 ALA A C 1
ATOM 1359 O O . ALA A 1 165 ? 9.018 35.056 8.393 1.00 16.39 164 ALA A O 1
ATOM 1361 N N . HIS A 1 166 ? 9.705 36.801 9.658 1.00 14.66 165 HIS A N 1
ATOM 1362 C CA . HIS A 1 166 ? 8.528 36.828 10.464 1.00 15.03 165 HIS A CA 1
ATOM 1363 C C . HIS A 1 166 ? 8.205 35.499 11.124 1.00 16.31 165 HIS A C 1
ATOM 1364 O O . HIS A 1 166 ? 7.053 35.092 11.227 1.00 19.02 165 HIS A O 1
ATOM 1371 N N . ILE A 1 167 ? 9.251 34.854 11.647 1.00 16.61 166 ILE A N 1
ATOM 1372 C CA . ILE A 1 167 ? 9.063 33.572 12.306 1.00 13.80 166 ILE A CA 1
ATOM 1373 C C . ILE A 1 167 ? 9.229 33.602 13.855 1.00 13.88 166 ILE A C 1
ATOM 1374 O O . ILE A 1 167 ? 9.211 32.575 14.510 1.00 14.09 166 ILE A O 1
ATOM 1379 N N . THR A 1 168 ? 9.280 34.796 14.427 1.00 13.63 167 THR A N 1
ATOM 1380 C CA . THR A 1 168 ? 9.456 34.968 15.866 1.00 15.24 167 THR A CA 1
ATOM 1381 C C . THR A 1 168 ? 8.600 34.080 16.734 1.00 18.16 167 THR A C 1
ATOM 1382 O O . THR A 1 168 ? 9.116 33.463 17.656 1.00 16.47 167 THR A O 1
ATOM 1386 N N A ASP A 1 169 ? 7.308 33.973 16.456 0.50 16.42 168 ASP A N 1
ATOM 1387 N N B ASP A 1 169 ? 7.303 33.983 16.434 0.50 17.15 168 ASP A N 1
ATOM 1388 C CA A ASP A 1 169 ? 6.430 33.259 17.364 0.50 16.47 168 ASP A CA 1
ATOM 1389 C CA B ASP A 1 169 ? 6.370 33.264 17.300 0.50 17.51 168 ASP A CA 1
ATOM 1390 C C A ASP A 1 169 ? 6.524 31.744 17.235 0.50 14.62 168 ASP A C 1
ATOM 1391 C C B ASP A 1 169 ? 6.586 31.751 17.276 0.50 15.31 168 ASP A C 1
ATOM 1392 O O A ASP A 1 169 ? 5.911 31.044 18.011 0.50 16.42 168 ASP A O 1
ATOM 1393 O O B ASP A 1 169 ? 6.151 31.064 18.184 0.50 17.31 168 ASP A O 1
ATOM 1402 N N . ARG A 1 170 ? 7.289 31.269 16.244 1.00 13.65 169 ARG A N 1
ATOM 1403 C CA . ARG A 1 170 ? 7.541 29.835 16.061 1.00 13.13 169 ARG A CA 1
ATOM 1404 C C . ARG A 1 170 ? 9.025 29.475 16.282 1.00 12.71 169 ARG A C 1
ATOM 1405 O O . ARG A 1 170 ? 9.455 28.419 15.878 1.00 13.80 169 ARG A O 1
ATOM 1413 N N . PHE A 1 171 ? 9.757 30.388 16.918 1.00 12.97 170 PHE A N 1
ATOM 1414 C CA . PHE A 1 171 ? 11.184 30.271 17.083 1.00 11.90 170 PHE A CA 1
ATOM 1415 C C . PHE A 1 171 ? 11.562 30.157 18.548 1.00 13.65 170 PHE A C 1
ATOM 1416 O O . PHE A 1 171 ? 11.104 30.932 19.395 1.00 14.94 170 PHE A O 1
ATOM 1424 N N . THR A 1 172 ? 12.408 29.174 18.873 1.00 12.02 171 THR A N 1
ATOM 1425 C CA . THR A 1 172 ? 13.085 29.130 20.172 1.00 10.31 171 THR A CA 1
ATOM 1426 C C . THR A 1 172 ? 14.565 29.223 19.968 1.00 11.69 171 THR A C 1
ATOM 1427 O O . THR A 1 172 ? 15.090 28.561 19.079 1.00 11.79 171 THR A O 1
ATOM 1431 N N . LEU A 1 173 ? 15.225 30.069 20.751 1.00 11.71 172 LEU A N 1
ATOM 1432 C CA . LEU A 1 173 ? 16.666 30.274 20.679 1.00 9.99 172 LEU A CA 1
ATOM 1433 C C . LEU A 1 173 ? 17.246 29.507 21.871 1.00 11.67 172 LEU A C 1
ATOM 1434 O O . LEU A 1 173 ? 16.871 29.763 23.016 1.00 10.62 172 LEU A O 1
ATOM 1439 N N . GLN A 1 174 ? 18.119 28.550 21.584 1.00 9.16 173 GLN A N 1
ATOM 1440 C CA . GLN A 1 174 ? 18.704 27.721 22.623 1.00 9.03 173 GLN A CA 1
ATOM 1441 C C . GLN A 1 174 ? 20.170 27.984 22.729 1.00 8.51 173 GLN A C 1
ATOM 1442 O O . GLN A 1 174 ? 20.836 28.371 21.773 1.00 9.77 173 GLN A O 1
ATOM 1448 N N . SER A 1 175 ? 20.715 27.875 23.944 1.00 8.66 174 SER A N 1
ATOM 1449 C CA . SER A 1 175 ? 22.154 27.986 24.094 1.00 8.60 174 SER A CA 1
ATOM 1450 C C . SER A 1 175 ? 22.613 27.396 25.411 1.00 8.01 174 SER A C 1
ATOM 1451 O O . SER A 1 175 ? 21.884 27.405 26.397 1.00 8.31 174 SER A O 1
ATOM 1454 N N . PHE A 1 176 ? 23.861 26.907 25.404 1.00 9.79 175 PHE A N 1
ATOM 1455 C CA . PHE A 1 176 ? 24.545 26.613 26.656 1.00 9.44 175 PHE A CA 1
ATOM 1456 C C . PHE A 1 176 ? 25.098 27.869 27.302 1.00 9.96 175 PHE A C 1
ATOM 1457 O O . PHE A 1 176 ? 25.488 27.838 28.519 1.00 11.59 175 PHE A O 1
ATOM 1465 N N . ASP A 1 177 ? 25.300 28.914 26.501 1.00 10.92 176 ASP A N 1
ATOM 1466 C CA . ASP A 1 177 ? 26.051 30.129 26.905 1.00 9.19 176 ASP A CA 1
ATOM 1467 C C . ASP A 1 177 ? 25.066 31.040 27.596 1.00 11.15 176 ASP A C 1
ATOM 1468 O O . ASP A 1 177 ? 24.247 31.655 26.937 1.00 12.03 176 ASP A O 1
ATOM 1473 N N . VAL A 1 178 ? 25.118 31.111 28.942 1.00 9.84 177 VAL A N 1
ATOM 1474 C CA . VAL A 1 178 ? 24.219 31.988 29.690 1.00 9.44 177 VAL A CA 1
ATOM 1475 C C . VAL A 1 178 ? 24.275 33.441 29.223 1.00 9.01 177 VAL A C 1
ATOM 1476 O O . VAL A 1 178 ? 23.302 34.161 29.314 1.00 11.82 177 VAL A O 1
ATOM 1480 N N . ARG A 1 179 ? 25.403 33.876 28.686 1.00 9.37 178 ARG A N 1
ATOM 1481 C CA . ARG A 1 179 ? 25.545 35.259 28.218 1.00 9.98 178 ARG A CA 1
ATOM 1482 C C . ARG A 1 179 ? 24.628 35.492 27.041 1.00 8.87 178 ARG A C 1
ATOM 1483 O O . ARG A 1 179 ? 24.071 36.597 26.873 1.00 10.35 178 ARG A O 1
ATOM 1491 N N . ALA A 1 180 ? 24.560 34.530 26.122 1.00 10.35 179 ALA A N 1
ATOM 1492 C CA . ALA A 1 180 ? 23.697 34.669 24.947 1.00 10.31 179 ALA A CA 1
ATOM 1493 C C . ALA A 1 180 ? 22.219 34.659 25.422 1.00 11.10 179 ALA A C 1
ATOM 1494 O O . ALA A 1 180 ? 21.393 35.453 24.940 1.00 11.22 179 ALA A O 1
ATOM 1496 N N . LEU A 1 181 ? 21.858 33.812 26.414 1.00 10.98 180 LEU A N 1
ATOM 1497 C CA . LEU A 1 181 ? 20.485 33.812 26.927 1.00 9.42 180 LEU A CA 1
ATOM 1498 C C . LEU A 1 181 ? 20.107 35.154 27.598 1.00 9.74 180 LEU A C 1
ATOM 1499 O O . LEU A 1 181 ? 19.032 35.675 27.409 1.00 12.68 180 LEU A O 1
ATOM 1504 N N . GLU A 1 182 ? 21.039 35.691 28.384 1.00 11.21 181 GLU A N 1
ATOM 1505 C CA . GLU A 1 182 ? 20.771 36.978 29.045 1.00 10.59 181 GLU A CA 1
ATOM 1506 C C . GLU A 1 182 ? 20.568 38.084 28.022 1.00 9.63 181 GLU A C 1
ATOM 1507 O O . GLU A 1 182 ? 19.674 38.960 28.162 1.00 11.94 181 GLU A O 1
ATOM 1513 N N . TYR A 1 183 ? 21.437 38.123 27.020 1.00 10.45 182 TYR A N 1
ATOM 1514 C CA . TYR A 1 183 ? 21.373 39.145 25.962 1.00 10.74 182 TYR A CA 1
ATOM 1515 C C . TYR A 1 183 ? 20.046 39.055 25.227 1.00 12.49 182 TYR A C 1
ATOM 1516 O O . TYR A 1 183 ? 19.325 40.044 24.991 1.00 13.43 182 TYR A O 1
ATOM 1533 N N . HIS A 1 185 ? 17.244 37.675 26.239 1.00 11.27 184 HIS A N 1
ATOM 1534 C CA . HIS A 1 185 ? 16.136 37.976 27.115 1.00 11.67 184 HIS A CA 1
ATOM 1535 C C . HIS A 1 185 ? 15.952 39.453 27.302 1.00 14.92 184 HIS A C 1
ATOM 1536 O O . HIS A 1 185 ? 14.798 39.935 27.332 1.00 13.93 184 HIS A O 1
ATOM 1543 N N A SER A 1 186 ? 17.048 40.200 27.401 0.50 12.48 185 SER A N 1
ATOM 1544 N N B SER A 1 186 ? 17.050 40.190 27.410 0.50 12.73 185 SER A N 1
ATOM 1545 C CA A SER A 1 186 ? 16.900 41.645 27.613 0.50 13.45 185 SER A CA 1
ATOM 1546 C CA B SER A 1 186 ? 16.939 41.643 27.571 0.50 14.36 185 SER A CA 1
ATOM 1547 C C A SER A 1 186 ? 16.678 42.456 26.335 0.50 14.49 185 SER A C 1
ATOM 1548 C C B SER A 1 186 ? 16.531 42.343 26.274 0.50 15.07 185 SER A C 1
ATOM 1549 O O A SER A 1 186 ? 16.026 43.515 26.410 0.50 13.19 185 SER A O 1
ATOM 1550 O O B SER A 1 186 ? 15.591 43.174 26.248 0.50 15.41 185 SER A O 1
ATOM 1555 N N . GLN A 1 187 ? 17.228 42.010 25.189 1.00 12.92 186 GLN A N 1
ATOM 1556 C CA . GLN A 1 18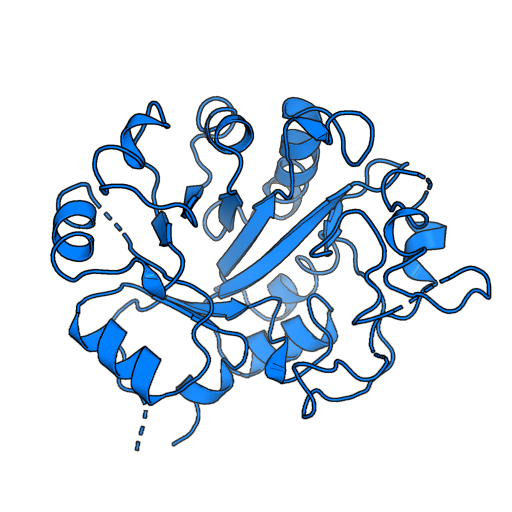7 ? 17.073 42.722 23.944 1.00 13.57 186 GLN A CA 1
ATOM 1557 C C . GLN A 1 187 ? 15.877 42.294 23.087 1.00 17.19 186 GLN A C 1
ATOM 1558 O O . GLN A 1 187 ? 15.249 43.115 22.372 1.00 16.83 186 GLN A O 1
ATOM 1564 N N . TYR A 1 188 ? 15.563 41.001 23.146 1.00 13.52 187 TYR A N 1
ATOM 1565 C CA . TYR A 1 188 ? 14.537 40.401 22.294 1.00 14.25 187 TYR A CA 1
ATOM 1566 C C . TYR A 1 188 ? 13.616 39.504 23.095 1.00 13.63 187 TYR A C 1
ATOM 1567 O O . TYR A 1 188 ? 13.521 38.308 22.853 1.00 14.41 187 TYR A O 1
ATOM 1576 N N . PRO A 1 189 ? 12.917 40.063 24.090 1.00 16.17 188 PRO A N 1
ATOM 1577 C CA . PRO A 1 189 ? 12.099 39.266 25.023 1.00 17.55 188 PRO A CA 1
ATOM 1578 C C . PRO A 1 189 ? 10.953 38.498 24.408 1.00 16.75 188 PRO A C 1
ATOM 1579 O O . PRO A 1 189 ? 10.402 37.628 25.081 1.00 20.40 188 PRO A O 1
ATOM 1583 N N . ASP A 1 190 ? 10.608 38.786 23.148 1.00 16.81 189 ASP A N 1
ATOM 1584 C CA . ASP A 1 190 ? 9.521 38.068 22.486 1.00 19.11 189 ASP A CA 1
ATOM 1585 C C . ASP A 1 190 ? 9.943 36.705 21.915 1.00 18.21 189 ASP A C 1
ATOM 1586 O O . ASP A 1 190 ? 9.084 35.914 21.438 1.00 20.59 189 ASP A O 1
ATOM 1591 N N . ILE A 1 191 ? 11.248 36.404 21.946 1.00 14.89 190 ILE A N 1
ATOM 1592 C CA . ILE A 1 191 ? 11.709 35.130 21.399 1.00 12.42 190 ILE A CA 1
ATOM 1593 C C . ILE A 1 191 ? 11.941 34.145 22.533 1.00 13.28 190 ILE A C 1
ATOM 1594 O O . ILE A 1 191 ? 12.666 34.430 23.466 1.00 12.57 190 ILE A O 1
ATOM 1599 N N . LYS A 1 192 ? 11.210 33.038 22.511 1.00 12.86 191 LYS A N 1
ATOM 1600 C CA . LYS A 1 192 ? 11.292 32.000 23.536 1.00 11.78 191 LYS A CA 1
ATOM 1601 C C . LYS A 1 192 ? 12.742 31.498 23.654 1.00 12.25 191 LYS A C 1
ATOM 1602 O O . LYS A 1 192 ? 13.387 31.362 22.627 1.00 12.77 191 LYS A O 1
ATOM 1608 N N . LEU A 1 193 ? 13.219 31.241 24.885 1.00 11.79 192 LEU A N 1
ATOM 1609 C CA . LEU A 1 193 ? 14.561 30.725 25.089 1.00 9.29 192 LEU A CA 1
ATOM 1610 C C . LEU A 1 193 ? 14.524 29.339 25.687 1.00 10.00 192 LEU A C 1
ATOM 1611 O O . LEU A 1 193 ? 13.700 29.021 26.557 1.00 10.82 192 LEU A O 1
ATOM 1616 N N . SER A 1 194 ? 15.502 28.528 25.266 1.00 9.19 193 SER A N 1
ATOM 1617 C CA . SER A 1 194 ? 15.779 27.275 25.852 1.00 9.44 193 SER A CA 1
ATOM 1618 C C . SER A 1 194 ? 17.198 27.215 26.438 1.00 8.86 193 SER A C 1
ATOM 1619 O O . SER A 1 194 ? 18.207 27.533 25.767 1.00 10.53 193 SER A O 1
ATOM 1622 N N . TYR A 1 195 ? 17.267 26.791 27.713 1.00 10.00 194 TYR A N 1
ATOM 1623 C CA . TYR A 1 195 ? 18.488 26.696 28.424 1.00 9.49 194 TYR A CA 1
ATOM 1624 C C . TYR A 1 195 ? 19.037 25.262 28.384 1.00 7.47 194 TYR A C 1
ATOM 1625 O O . TYR A 1 195 ? 18.465 24.322 28.931 1.00 10.24 194 TYR A O 1
ATOM 1634 N N . LEU A 1 196 ? 20.125 25.129 27.637 1.00 7.75 195 LEU A N 1
ATOM 1635 C CA . LEU A 1 196 ? 20.831 23.883 27.488 1.00 7.80 195 LEU A CA 1
ATOM 1636 C C . LEU A 1 196 ? 21.763 23.676 28.667 1.00 8.38 195 LEU A C 1
ATOM 1637 O O . LEU A 1 196 ? 22.535 24.562 29.034 1.00 10.79 195 LEU A O 1
ATOM 1642 N N . VAL A 1 197 ? 21.670 22.475 29.248 1.00 8.66 196 VAL A N 1
ATOM 1643 C CA . VAL A 1 197 ? 22.422 22.095 30.440 1.00 9.71 196 VAL A CA 1
ATOM 1644 C C . VAL A 1 197 ? 23.052 20.735 30.244 1.00 11.51 196 VAL A C 1
ATOM 1645 O O . VAL A 1 197 ? 22.402 19.777 29.874 1.00 10.14 196 VAL A O 1
ATOM 1649 N N . GLU A 1 198 ? 24.347 20.666 30.520 1.00 11.13 197 GLU A N 1
ATOM 1650 C CA . GLU A 1 198 ? 25.059 19.359 30.471 1.00 13.00 197 GLU A CA 1
ATOM 1651 C C . GLU A 1 198 ? 25.940 19.045 31.693 1.00 12.29 197 GLU A C 1
ATOM 1652 O O . GLU A 1 198 ? 26.638 18.048 31.664 1.00 16.91 197 GLU A O 1
ATOM 1658 N N . THR A 1 199 ? 25.942 19.889 32.710 1.00 13.08 198 THR A N 1
ATOM 1659 C CA . THR A 1 199 ? 26.844 19.724 33.849 1.00 11.26 198 THR A CA 1
ATOM 1660 C C . THR A 1 199 ? 26.044 19.125 35.005 1.00 12.93 198 THR A C 1
ATOM 1661 O O . THR A 1 199 ? 24.834 19.203 35.087 1.00 12.98 198 THR A O 1
ATOM 1665 N N . LYS A 1 200 ? 26.798 18.553 35.931 1.00 13.04 199 LYS A N 1
ATOM 1666 C CA . LYS A 1 200 ? 26.283 18.132 37.204 1.00 13.34 199 LYS A CA 1
ATOM 1667 C C . LYS A 1 200 ? 25.780 19.352 37.987 1.00 12.62 199 LYS A C 1
ATOM 1668 O O . LYS A 1 200 ? 26.422 20.388 38.065 1.00 15.76 199 LYS A O 1
ATOM 1674 N N . GLY A 1 201 ? 24.639 19.159 38.612 1.00 13.52 200 GLY A N 1
ATOM 1675 C CA . GLY A 1 201 ? 24.063 20.191 39.443 1.00 15.83 200 GLY A CA 1
ATOM 1676 C C . GLY A 1 201 ? 22.609 19.968 39.740 1.00 16.27 200 GLY A C 1
ATOM 1677 O O . GLY A 1 201 ? 21.831 19.397 38.949 1.00 14.80 200 GLY A O 1
ATOM 1678 N N . THR A 1 202 ? 22.193 20.432 40.904 1.00 14.63 201 THR A N 1
ATOM 1679 C CA . THR A 1 202 ? 20.766 20.494 41.165 1.00 12.58 201 THR A CA 1
ATOM 1680 C C . THR A 1 202 ? 20.068 21.456 40.193 1.00 12.78 201 THR A C 1
ATOM 1681 O O . THR A 1 202 ? 20.705 22.389 39.652 1.00 14.88 201 THR A O 1
ATOM 1685 N N . LEU A 1 203 ? 18.783 21.239 39.988 1.00 13.80 202 LEU A N 1
ATOM 1686 C CA . LEU A 1 203 ? 18.013 22.138 39.154 1.00 13.00 202 LEU A CA 1
ATOM 1687 C C . LEU A 1 203 ? 18.113 23.558 39.689 1.00 16.92 202 LEU A C 1
ATOM 1688 O O . LEU A 1 203 ? 18.264 24.496 38.929 1.00 16.44 202 LEU A O 1
ATOM 1693 N N . LYS A 1 204 ? 18.002 23.722 41.019 1.00 15.68 203 LYS A N 1
ATOM 1694 C CA . LYS A 1 204 ? 18.092 25.048 41.621 1.00 18.18 203 LYS A CA 1
ATOM 1695 C C . LYS A 1 204 ? 19.415 25.718 41.293 1.00 14.73 203 LYS A C 1
ATOM 1696 O O . LYS A 1 204 ? 19.437 26.882 40.934 1.00 16.35 203 LYS A O 1
ATOM 1701 N N A LYS A 1 205 ? 20.520 24.985 41.408 0.50 12.92 204 LYS A N 1
ATOM 1702 N N B LYS A 1 205 ? 20.512 24.977 41.422 0.50 15.02 204 LYS A N 1
ATOM 1703 C CA A LYS A 1 205 ? 21.835 25.565 41.119 0.50 13.60 204 LYS A CA 1
ATOM 1704 C CA B LYS A 1 205 ? 21.828 25.517 41.099 0.50 14.98 204 LYS A CA 1
ATOM 1705 C C A LYS A 1 205 ? 22.061 25.859 39.603 0.50 13.74 204 LYS A C 1
ATOM 1706 C C B LYS A 1 205 ? 21.901 25.952 39.611 0.50 14.11 204 LYS A C 1
ATOM 1707 O O A LYS A 1 205 ? 22.849 26.746 39.249 0.50 13.65 204 LYS A O 1
ATOM 1708 O O B LYS A 1 205 ? 22.391 27.040 39.282 0.50 13.61 204 LYS A O 1
ATOM 1719 N N . GLN A 1 206 ? 21.404 25.100 38.730 1.00 14.69 205 GLN A N 1
ATOM 1720 C CA . GLN A 1 206 ? 21.472 25.399 37.300 1.00 12.12 205 GLN A CA 1
ATOM 1721 C C . GLN A 1 206 ? 20.658 26.676 37.024 1.00 12.00 205 GLN A C 1
ATOM 1722 O O . GLN A 1 206 ? 21.101 27.525 36.289 1.00 12.81 205 GLN A O 1
ATOM 1728 N N . LEU A 1 207 ? 19.463 26.774 37.599 1.00 12.38 206 LEU A N 1
ATOM 1729 C CA . LEU A 1 207 ? 18.617 27.895 37.308 1.00 12.94 206 LEU A CA 1
ATOM 1730 C C . LEU A 1 207 ? 19.148 29.190 37.906 1.00 13.97 206 LEU A C 1
ATOM 1731 O O . LEU A 1 207 ? 18.902 30.263 37.340 1.00 13.94 206 LEU A O 1
ATOM 1736 N N . GLU A 1 208 ? 19.918 29.093 38.990 1.00 14.63 207 GLU A N 1
ATOM 1737 C CA . GLU A 1 208 ? 20.517 30.285 39.589 1.00 16.11 207 GLU A CA 1
ATOM 1738 C C . GLU A 1 208 ? 21.590 30.932 38.719 1.00 15.09 207 GLU A C 1
ATOM 1739 O O . GLU A 1 208 ? 21.987 32.088 38.962 1.00 17.86 207 GLU A O 1
ATOM 1745 N N . LYS A 1 209 ? 22.024 30.228 37.670 1.00 11.19 208 LYS A N 1
ATOM 1746 C CA . LYS A 1 209 ? 22.997 30.755 36.713 1.00 12.58 208 LYS A CA 1
ATOM 1747 C C . LYS A 1 209 ? 22.369 31.771 35.732 1.00 14.34 208 LYS A C 1
ATOM 1748 O O . LYS A 1 209 ? 23.119 32.473 35.038 1.00 16.13 208 LYS A O 1
ATOM 1754 N N . LEU A 1 210 ? 21.048 31.879 35.726 1.00 13.33 209 LEU A N 1
ATOM 1755 C CA . LEU A 1 210 ? 20.318 32.853 34.896 1.00 13.40 209 LEU A CA 1
ATOM 1756 C C . LEU A 1 210 ? 19.547 33.797 35.799 1.00 15.84 209 LEU A C 1
ATOM 1757 O O . LEU A 1 210 ? 19.170 33.417 36.904 1.00 15.02 209 LEU A O 1
ATOM 1762 N N . SER A 1 211 ? 19.300 35.005 35.316 1.00 15.36 210 SER A N 1
ATOM 1763 C CA . SER A 1 211 ? 18.530 36.005 36.050 1.00 16.43 210 SER A CA 1
ATOM 1764 C C . SER A 1 211 ? 17.011 35.926 35.846 1.00 17.56 210 SER A C 1
ATOM 1765 O O . SER A 1 211 ? 16.250 36.727 36.408 1.00 16.23 210 SER A O 1
ATOM 1768 N N . PHE A 1 212 ? 16.552 34.951 35.076 1.00 14.63 211 PHE A N 1
ATOM 1769 C CA . PHE A 1 212 ? 15.166 34.824 34.687 1.00 14.82 211 PHE A CA 1
ATOM 1770 C C . PHE A 1 212 ? 14.911 33.351 34.433 1.00 13.70 211 PHE A C 1
ATOM 1771 O O . PHE A 1 212 ? 15.841 32.524 34.318 1.00 12.79 211 PHE A O 1
ATOM 1779 N N . THR A 1 213 ? 13.643 33.031 34.308 1.00 12.78 212 THR A N 1
ATOM 1780 C CA . THR A 1 213 ? 13.202 31.654 34.055 1.00 13.55 212 THR A CA 1
ATOM 1781 C C . THR A 1 213 ? 12.935 31.553 32.551 1.00 13.94 212 THR A C 1
ATOM 1782 O O . THR A 1 213 ? 12.041 32.207 32.028 1.00 14.19 212 THR A O 1
ATOM 1786 N N . PRO A 1 214 ? 13.693 30.690 31.848 1.00 12.62 213 PRO A N 1
ATOM 1787 C CA . PRO A 1 214 ? 13.492 30.533 30.412 1.00 11.90 213 PRO A CA 1
ATOM 1788 C C . PRO A 1 214 ? 12.233 29.719 30.110 1.00 13.98 213 PRO A C 1
ATOM 1789 O O . PRO A 1 214 ? 11.648 29.077 30.989 1.00 16.20 213 PRO A O 1
ATOM 1793 N N . ALA A 1 215 ? 11.831 29.730 28.849 1.00 12.14 214 ALA A N 1
ATOM 1794 C CA . ALA A 1 215 ? 10.699 28.929 28.436 1.00 10.68 214 ALA A CA 1
ATOM 1795 C C . ALA A 1 215 ? 10.880 27.394 28.560 1.00 12.33 214 ALA A C 1
ATOM 1796 O O . ALA A 1 215 ? 9.924 26.658 28.893 1.00 13.19 214 ALA A O 1
ATOM 1798 N N . VAL A 1 216 ? 12.094 26.954 28.209 1.00 11.31 215 VAL A N 1
ATOM 1799 C CA . VAL A 1 216 ? 12.397 25.539 28.092 1.00 11.51 215 VAL A CA 1
ATOM 1800 C C . VAL A 1 216 ? 13.653 25.265 28.895 1.00 10.59 215 VAL A C 1
ATOM 1801 O O . VAL A 1 216 ? 14.599 26.046 28.832 1.00 10.57 215 VAL A O 1
ATOM 1805 N N . TYR A 1 217 ? 13.616 24.166 29.65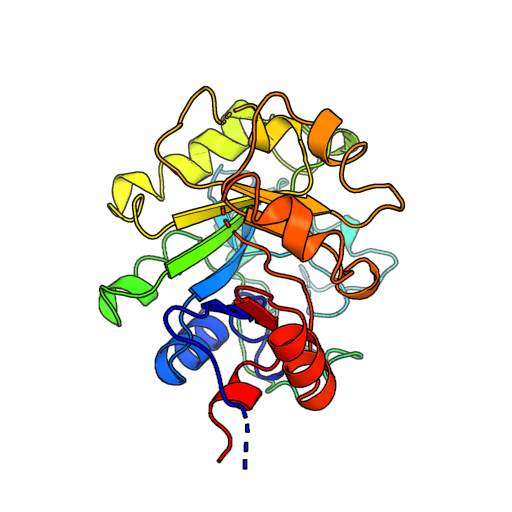4 1.00 10.45 216 TYR A N 1
ATOM 1806 C CA . TYR A 1 217 ? 14.780 23.612 30.281 1.00 10.49 216 TYR A CA 1
ATOM 1807 C C . TYR A 1 217 ? 15.159 22.392 29.429 1.00 10.29 216 TYR A C 1
ATOM 1808 O O . TYR A 1 217 ? 14.334 21.494 29.200 1.00 10.87 216 TYR A O 1
ATOM 1817 N N . SER A 1 218 ? 16.388 22.354 28.948 1.00 10.22 217 SER A N 1
ATOM 1818 C CA . SER A 1 218 ? 16.780 21.361 27.929 1.00 10.44 217 SER A CA 1
ATOM 1819 C C . SER A 1 218 ? 18.097 20.700 28.376 1.00 10.49 217 SER A C 1
ATOM 1820 O O . SER A 1 218 ? 19.177 21.075 27.910 1.00 9.31 217 SER A O 1
ATOM 1823 N N . PRO A 1 219 ? 18.013 19.688 29.273 1.00 10.46 218 PRO A N 1
ATOM 1824 C CA . PRO A 1 219 ? 19.172 18.981 29.781 1.00 10.33 218 PRO A CA 1
ATOM 1825 C C . PRO A 1 219 ? 19.534 17.713 29.008 1.00 10.81 218 PRO A C 1
ATOM 1826 O O . PRO A 1 219 ? 18.681 17.117 28.375 1.00 10.66 218 PRO A O 1
ATOM 1830 N N . ASP A 1 220 ? 20.821 17.369 29.083 1.00 10.53 219 ASP A N 1
ATOM 1831 C CA . ASP A 1 220 ? 21.296 16.039 28.695 1.00 8.93 219 ASP A CA 1
ATOM 1832 C C . ASP A 1 220 ? 20.380 15.029 29.377 1.00 9.56 219 ASP A C 1
ATOM 1833 O O . ASP A 1 220 ? 20.105 15.130 30.604 1.00 10.28 219 ASP A O 1
ATOM 1838 N N . VAL A 1 221 ? 19.897 14.076 28.588 1.00 9.83 220 VAL A N 1
ATOM 1839 C CA . VAL A 1 221 ? 18.981 13.067 29.080 1.00 10.18 220 VAL A CA 1
ATOM 1840 C C . VAL A 1 221 ? 19.464 12.397 30.369 1.00 10.46 220 VAL A C 1
ATOM 1841 O O . VAL A 1 221 ? 18.631 12.055 31.224 1.00 10.19 220 VAL A O 1
ATOM 1845 N N . THR A 1 222 ? 20.773 12.191 30.494 1.00 9.79 221 THR A N 1
ATOM 1846 C CA . THR A 1 222 ? 21.269 11.489 31.676 1.00 10.18 221 THR A CA 1
ATOM 1847 C C . THR A 1 222 ? 20.920 12.216 32.971 1.00 11.35 221 THR A C 1
ATOM 1848 O O . THR A 1 222 ? 20.911 11.601 34.057 1.00 11.40 221 THR A O 1
ATOM 1852 N N . LEU A 1 223 ? 20.700 13.534 32.874 1.00 10.21 222 LEU A N 1
ATOM 1853 C CA . LEU A 1 223 ? 20.444 14.398 34.022 1.00 9.49 222 LEU A CA 1
ATOM 1854 C C . LEU A 1 223 ? 18.978 14.472 34.461 1.00 10.78 222 LEU A C 1
ATOM 1855 O O . LEU A 1 223 ? 18.659 14.998 35.550 1.00 10.94 222 LEU A O 1
ATOM 1860 N N . VAL A 1 224 ? 18.085 13.966 33.613 1.00 13.25 223 VAL A N 1
ATOM 1861 C CA . VAL A 1 224 ? 16.681 14.121 33.839 1.00 12.18 223 VAL A CA 1
ATOM 1862 C C . VAL A 1 224 ? 16.200 13.236 34.984 1.00 12.40 223 VAL A C 1
ATOM 1863 O O . VAL A 1 224 ? 16.538 12.071 35.050 1.00 14.16 223 VAL A O 1
ATOM 1867 N N . SER A 1 225 ? 15.424 13.863 35.860 1.00 13.22 224 SER A N 1
ATOM 1868 C CA . SER A 1 225 ? 14.665 13.172 36.888 1.00 13.08 224 SER A CA 1
ATOM 1869 C C . SER A 1 225 ? 13.263 13.630 36.963 1.00 13.89 224 SER A C 1
ATOM 1870 O O . SER A 1 225 ? 12.932 14.749 36.585 1.00 14.68 224 SER A O 1
ATOM 1873 N N A LYS A 1 226 ? 12.393 12.744 37.453 0.50 14.03 225 LYS A N 1
ATOM 1874 N N B LYS A 1 226 ? 12.423 12.781 37.545 0.50 14.43 225 LYS A N 1
ATOM 1875 C CA A LYS A 1 226 ? 10.989 13.067 37.547 0.50 15.08 225 LYS A CA 1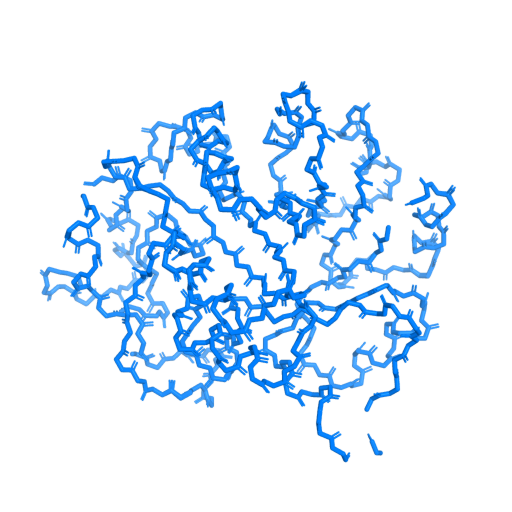
ATOM 1876 C CA B LYS A 1 226 ? 11.044 13.126 37.789 0.50 15.88 225 LYS A CA 1
ATOM 1877 C C A LYS A 1 226 ? 10.809 14.238 38.505 0.50 15.06 225 LYS A C 1
ATOM 1878 C C B LYS A 1 226 ? 10.913 14.369 38.696 0.50 15.31 225 LYS A C 1
ATOM 1879 O O A LYS A 1 226 ? 9.977 15.114 38.271 0.50 15.65 225 LYS A O 1
ATOM 1880 O O B LYS A 1 226 ? 10.157 15.291 38.396 0.50 14.17 225 LYS A O 1
ATOM 1891 N N A LYS A 1 227 ? 11.598 14.257 39.574 0.50 16.16 226 LYS A N 1
ATOM 1892 N N B LYS A 1 227 ? 11.676 14.419 39.783 0.50 15.45 226 LYS A N 1
ATOM 1893 C CA A LYS A 1 227 ? 11.545 15.364 40.507 0.50 15.93 226 LYS A CA 1
ATOM 1894 C CA B LYS A 1 227 ? 11.594 15.560 40.686 0.50 16.98 226 LYS A CA 1
ATOM 1895 C C A LYS A 1 227 ? 11.834 16.697 39.802 0.50 13.41 226 LYS A C 1
ATOM 1896 C C B LYS A 1 227 ? 11.994 16.859 39.981 0.50 13.58 226 LYS A C 1
ATOM 1897 O O A LYS A 1 227 ? 11.026 17.601 39.896 0.50 11.52 226 LYS A O 1
ATOM 1898 O O B LYS A 1 227 ? 11.484 17.940 40.300 0.50 14.24 226 LYS A O 1
ATOM 1903 N N . ASP A 1 228 ? 12.932 16.768 39.034 1.00 13.96 227 ASP A N 1
ATOM 1904 C CA . ASP A 1 228 ? 13.355 17.999 38.342 1.00 13.16 227 ASP A CA 1
ATOM 1905 C C . ASP A 1 228 ? 12.316 18.385 37.280 1.00 12.26 227 ASP A C 1
ATOM 1906 O O . ASP A 1 228 ? 12.051 19.553 37.051 1.00 14.96 227 ASP A O 1
ATOM 1911 N N . ILE A 1 229 ? 11.717 17.393 36.623 1.00 12.43 228 ILE A N 1
ATOM 1912 C CA . ILE A 1 229 ? 10.679 17.683 35.652 1.00 13.69 228 ILE A CA 1
ATOM 1913 C C . ILE A 1 229 ? 9.515 18.401 36.347 1.00 13.46 228 ILE A C 1
ATOM 1914 O O . ILE A 1 229 ? 9.019 19.439 35.881 1.00 15.77 228 ILE A O 1
ATOM 1919 N N . ASP A 1 230 ? 9.090 17.827 37.469 1.00 16.40 229 ASP A N 1
ATOM 1920 C CA . ASP A 1 230 ? 7.956 18.374 38.219 1.00 17.59 229 ASP A CA 1
ATOM 1921 C C . ASP A 1 230 ? 8.286 19.774 38.768 1.00 13.57 229 ASP A C 1
ATOM 1922 O O . ASP A 1 230 ? 7.441 20.684 38.687 1.00 16.04 229 ASP A O 1
ATOM 1927 N N . ALA A 1 231 ? 9.507 19.981 39.253 1.00 14.40 230 ALA A N 1
ATOM 1928 C CA . ALA A 1 231 ? 9.953 21.287 39.705 1.00 15.45 230 ALA A CA 1
ATOM 1929 C C . ALA A 1 231 ? 9.952 22.325 38.574 1.00 14.52 230 ALA A C 1
ATOM 1930 O O . ALA A 1 231 ? 9.541 23.479 38.737 1.00 16.47 230 ALA A O 1
ATOM 1932 N N . ALA A 1 232 ? 10.445 21.904 37.409 1.00 14.43 231 ALA A N 1
ATOM 1933 C CA . ALA A 1 232 ? 10.498 22.787 36.244 1.00 15.16 231 ALA A CA 1
ATOM 1934 C C . ALA A 1 232 ? 9.088 23.172 35.820 1.00 14.87 231 ALA A C 1
ATOM 1935 O O . ALA A 1 232 ? 8.844 24.352 35.556 1.00 16.20 231 ALA A O 1
ATOM 1937 N N . HIS A 1 233 ? 8.169 22.201 35.803 1.00 14.94 232 HIS A N 1
ATOM 1938 C CA . HIS A 1 233 ? 6.772 22.445 35.489 1.00 15.77 232 HIS A CA 1
ATOM 1939 C C . HIS A 1 233 ? 6.131 23.469 36.439 1.00 16.10 232 HIS A C 1
ATOM 1940 O O . HIS A 1 233 ? 5.392 24.329 35.997 1.00 18.70 232 HIS A O 1
ATOM 1947 N N A LYS A 1 234 ? 6.463 23.397 37.716 0.50 18.42 233 LYS A N 1
ATOM 1948 N N B LYS A 1 234 ? 6.440 23.347 37.727 0.50 19.10 233 LYS A N 1
ATOM 1949 C CA A LYS A 1 234 ? 5.904 24.326 38.712 0.50 18.50 233 LYS A CA 1
ATOM 1950 C CA B LYS A 1 234 ? 5.951 24.284 38.756 0.50 18.80 233 LYS A CA 1
ATOM 1951 C C A LYS A 1 234 ? 6.402 25.752 38.523 0.50 19.63 233 LYS A C 1
ATOM 1952 C C B LYS A 1 234 ? 6.319 25.715 38.377 0.50 19.00 233 LYS A C 1
ATOM 1953 O O A LYS A 1 234 ? 5.780 26.710 39.013 0.50 20.58 233 LYS A O 1
ATOM 1954 O O B LYS A 1 234 ? 5.485 26.635 38.529 0.50 18.80 233 LYS A O 1
ATOM 1965 N N . LEU A 1 235 ? 7.538 25.894 37.845 1.00 17.72 234 LEU A N 1
ATOM 1966 C CA . LEU A 1 235 ? 8.045 27.210 37.411 1.00 18.77 234 LEU A CA 1
ATOM 1967 C C . LEU A 1 235 ? 7.517 27.652 36.048 1.00 17.79 234 LEU A C 1
ATOM 1968 O O . LEU A 1 235 ? 7.842 28.749 35.570 1.00 22.85 234 LEU A O 1
ATOM 1973 N N . GLY A 1 236 ? 6.733 26.808 35.404 1.00 18.69 235 GLY A N 1
ATOM 1974 C CA . GLY A 1 236 ? 6.140 27.158 34.136 1.00 17.17 235 GLY A CA 1
ATOM 1975 C C . GLY A 1 236 ? 7.043 26.830 32.939 1.00 18.70 235 GLY A C 1
ATOM 1976 O O . GLY A 1 236 ? 6.732 27.201 31.815 1.00 20.88 235 GLY A O 1
ATOM 1985 N N . ARG A 1 238 ? 8.863 24.167 30.192 1.00 13.66 237 ARG A N 1
ATOM 1986 C CA . ARG A 1 238 ? 8.750 22.886 29.538 1.00 14.20 237 ARG A CA 1
ATOM 1987 C C . ARG A 1 238 ? 10.121 22.230 29.562 1.00 13.82 237 ARG A C 1
ATOM 1988 O O . ARG A 1 238 ? 11.138 22.916 29.651 1.00 14.27 237 ARG A O 1
ATOM 1996 N N . VAL A 1 239 ? 10.106 20.916 29.603 1.00 11.88 238 VAL A N 1
ATOM 1997 C CA . VAL A 1 239 ? 11.328 20.113 29.703 1.00 10.29 238 VAL A CA 1
ATOM 1998 C C . VAL A 1 239 ? 11.498 19.257 28.443 1.00 10.65 238 VAL A C 1
ATOM 1999 O O . VAL A 1 239 ? 10.665 18.417 28.128 1.00 11.41 238 VAL A O 1
ATOM 2003 N N . ILE A 1 240 ? 12.590 19.497 27.708 1.00 11.64 239 ILE A N 1
ATOM 2004 C CA . ILE A 1 240 ? 12.858 18.875 26.415 1.00 10.01 239 ILE A CA 1
ATOM 2005 C C . ILE A 1 240 ? 14.304 18.378 26.370 1.00 9.01 239 ILE A C 1
ATOM 2006 O O . ILE A 1 240 ? 15.212 19.139 26.048 1.00 10.46 239 ILE A O 1
ATOM 2011 N N . PRO A 1 241 ? 14.516 17.110 26.752 1.00 9.82 240 PRO A N 1
ATOM 2012 C CA . PRO A 1 241 ? 15.877 16.587 26.794 1.00 9.91 240 PRO A CA 1
ATOM 2013 C C . PRO A 1 241 ? 16.430 16.153 25.443 1.00 9.53 240 PRO A C 1
ATOM 2014 O O . PRO A 1 241 ? 15.687 15.970 24.477 1.00 10.54 240 PRO A O 1
ATOM 2018 N N . TRP A 1 242 ? 17.745 15.953 25.453 1.00 9.99 241 TRP A N 1
ATOM 2019 C CA . TRP A 1 242 ? 18.500 15.582 24.254 1.00 9.56 241 TRP A CA 1
ATOM 2020 C C . TRP A 1 242 ? 19.616 14.620 24.619 1.00 9.21 241 TRP A C 1
ATOM 2021 O O . TRP A 1 242 ? 19.958 14.563 25.783 1.00 9.72 241 TRP A O 1
ATOM 2032 N N . THR A 1 243 ? 20.201 13.904 23.654 1.00 9.72 242 THR A N 1
ATOM 2033 C CA . THR A 1 243 ? 19.675 13.593 22.358 1.00 9.65 242 THR A CA 1
ATOM 2034 C C . THR A 1 243 ? 19.287 12.128 22.486 1.00 10.32 242 THR A C 1
ATOM 2035 O O . THR A 1 243 ? 20.136 11.263 22.748 1.00 11.10 242 THR A O 1
ATOM 2039 N N . VAL A 1 244 ? 18.003 11.846 22.307 1.00 8.57 243 VAL A N 1
ATOM 2040 C CA . VAL A 1 244 ? 17.390 10.573 22.689 1.00 9.67 243 VAL A CA 1
ATOM 2041 C C . VAL A 1 244 ? 17.046 9.744 21.465 1.00 10.83 243 VAL A C 1
ATOM 2042 O O . VAL A 1 244 ? 16.214 10.132 20.674 1.00 10.64 243 VAL A O 1
ATOM 2046 N N . ASN A 1 245 ? 17.746 8.595 21.305 1.00 11.12 244 ASN A N 1
ATOM 2047 C CA . ASN A 1 245 ? 17.829 7.915 20.017 1.00 10.24 244 ASN A CA 1
ATOM 2048 C C . ASN A 1 245 ? 17.283 6.477 20.026 1.00 11.53 244 ASN A C 1
ATOM 2049 O O . ASN A 1 245 ? 17.540 5.719 19.096 1.00 13.41 244 ASN A O 1
ATOM 2054 N N . THR A 1 246 ? 16.557 6.090 21.073 1.00 12.08 245 THR A N 1
ATOM 2055 C CA . THR A 1 246 ? 15.913 4.784 21.130 1.00 12.65 245 THR A CA 1
ATOM 2056 C C . THR A 1 246 ? 14.471 4.956 21.548 1.00 12.80 245 THR A C 1
ATOM 2057 O O . THR A 1 246 ? 14.152 5.869 22.307 1.00 12.27 245 THR A O 1
ATOM 2061 N N . LYS A 1 247 ? 13.591 4.080 21.052 1.00 13.32 246 LYS A N 1
ATOM 2062 C CA . LYS A 1 247 ? 12.216 4.116 21.373 1.00 15.54 246 LYS A CA 1
ATOM 2063 C C . LYS A 1 247 ? 11.993 3.954 22.869 1.00 13.70 246 LYS A C 1
ATOM 2064 O O . LYS A 1 247 ? 11.189 4.641 23.458 1.00 12.90 246 LYS A O 1
ATOM 2070 N N . GLU A 1 248 ? 12.704 3.029 23.488 1.00 14.34 247 GLU A N 1
ATOM 2071 C CA . GLU A 1 248 ? 12.452 2.725 24.888 1.00 13.15 247 GLU A CA 1
ATOM 2072 C C . GLU A 1 248 ? 12.810 3.952 25.758 1.00 12.14 247 GLU A C 1
ATOM 2073 O O . GLU A 1 248 ? 12.140 4.248 26.730 1.00 14.29 247 GLU A O 1
ATOM 2079 N N . GLU A 1 249 ? 13.914 4.643 25.429 1.00 10.60 248 GLU A N 1
ATOM 2080 C CA . GLU A 1 249 ? 14.309 5.818 26.202 1.00 12.38 248 GLU A CA 1
ATOM 2081 C C . GLU A 1 249 ? 13.290 6.939 26.081 1.00 12.57 248 GLU A C 1
ATOM 2082 O O . GLU A 1 249 ? 12.995 7.648 27.037 1.00 12.23 248 GLU A O 1
ATOM 2088 N N . ILE A 1 250 ? 12.748 7.095 24.870 1.00 13.20 249 ILE A N 1
ATOM 2089 C CA . ILE A 1 250 ? 11.701 8.108 24.604 1.00 11.74 249 ILE A CA 1
ATOM 2090 C C . ILE A 1 250 ? 10.459 7.776 25.431 1.00 13.16 249 ILE A C 1
ATOM 2091 O O . ILE A 1 250 ? 9.868 8.641 26.088 1.00 14.66 249 ILE A O 1
ATOM 2096 N N . GLU A 1 251 ? 10.097 6.497 25.417 1.00 14.25 250 GLU A N 1
ATOM 2097 C CA . GLU A 1 251 ? 8.921 6.060 26.193 1.00 15.40 250 GLU A CA 1
ATOM 2098 C C . GLU A 1 251 ? 9.119 6.272 27.698 1.00 13.26 250 GLU A C 1
ATOM 2099 O O . GLU A 1 251 ? 8.166 6.742 28.389 1.00 17.95 250 GLU A O 1
ATOM 2105 N N . THR A 1 252 ? 10.288 5.958 28.235 1.00 14.63 251 THR A N 1
ATOM 2106 C CA . THR A 1 252 ? 10.590 6.227 29.654 1.00 14.92 251 THR A CA 1
ATOM 2107 C C . THR A 1 252 ? 10.430 7.714 29.952 1.00 15.82 251 THR A C 1
ATOM 2108 O O . THR A 1 252 ? 9.709 8.089 30.872 1.00 17.18 251 THR A O 1
ATOM 2112 N N . LEU A 1 253 ? 11.006 8.549 29.114 1.00 13.21 252 LEU A N 1
ATOM 2113 C CA . LEU A 1 253 ? 10.887 9.990 29.358 1.00 13.01 252 LEU A CA 1
ATOM 2114 C C . LEU A 1 253 ? 9.454 10.542 29.275 1.00 13.98 252 LEU A C 1
ATOM 2115 O O . LEU A 1 253 ? 9.077 11.421 30.067 1.00 14.35 252 LEU A O 1
ATOM 2120 N N . ILE A 1 254 ? 8.691 10.072 28.304 1.00 14.07 253 ILE A N 1
ATOM 2121 C CA . ILE A 1 254 ? 7.303 10.459 28.174 1.00 14.31 253 ILE A CA 1
ATOM 2122 C C . ILE A 1 254 ? 6.562 10.089 29.477 1.00 16.62 253 ILE A C 1
ATOM 2123 O O . ILE A 1 254 ? 5.827 10.910 30.027 1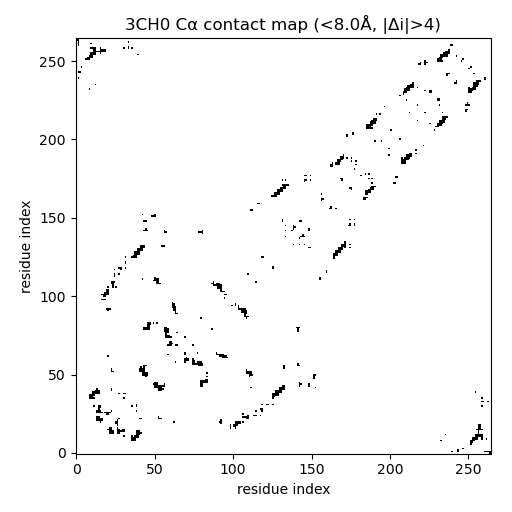.00 14.95 253 ILE A O 1
ATOM 2128 N N . SER A 1 255 ? 6.851 8.910 30.021 1.00 19.65 254 SER A N 1
ATOM 2129 C CA . SER A 1 255 ? 6.201 8.481 31.278 1.00 17.02 254 SER A CA 1
ATOM 2130 C C . SER A 1 255 ? 6.570 9.335 32.489 1.00 20.35 254 SER A C 1
ATOM 2131 O O . SER A 1 255 ? 5.825 9.402 33.472 1.00 21.07 254 SER A O 1
ATOM 2134 N N . LEU A 1 256 ? 7.711 9.999 32.466 1.00 15.15 255 LEU A N 1
ATOM 2135 C CA . LEU A 1 256 ? 8.146 10.888 33.539 1.00 16.98 255 LEU A CA 1
ATOM 2136 C C . LEU A 1 256 ? 7.598 12.286 33.381 1.00 15.95 255 LEU A C 1
ATOM 2137 O O . LEU A 1 256 ? 7.775 13.145 34.260 1.00 16.62 255 LEU A O 1
ATOM 2142 N N . GLY A 1 257 ? 6.978 12.567 32.235 1.00 12.59 256 GLY A N 1
ATOM 2143 C CA . GLY A 1 257 ? 6.394 13.889 32.062 1.00 14.02 256 GLY A CA 1
ATOM 2144 C C . GLY A 1 257 ? 7.090 14.925 31.189 1.00 14.35 256 GLY A C 1
ATOM 2145 O O . GLY A 1 257 ? 6.694 16.093 31.194 1.00 13.96 256 GLY A O 1
ATOM 2146 N N . VAL A 1 258 ? 8.098 14.521 30.400 1.00 13.60 257 VAL A N 1
ATOM 2147 C CA . VAL A 1 258 ? 8.710 15.512 29.515 1.00 12.92 257 VAL A CA 1
ATOM 2148 C C . VAL A 1 258 ? 7.719 16.043 28.475 1.00 12.39 257 VAL A C 1
ATOM 2149 O O . VAL A 1 258 ? 6.727 15.411 28.106 1.00 12.93 257 VAL A O 1
ATOM 2153 N N . ASP A 1 259 ? 8.060 17.246 27.979 1.00 11.59 258 ASP A N 1
ATOM 2154 C CA . ASP A 1 259 ? 7.244 17.986 27.019 1.00 12.51 258 ASP A CA 1
ATOM 2155 C C . ASP A 1 259 ? 7.643 17.873 25.564 1.00 11.93 258 ASP A C 1
ATOM 2156 O O . ASP A 1 259 ? 6.949 18.366 24.670 1.00 11.94 258 ASP A O 1
ATOM 2161 N N . GLY A 1 260 ? 8.749 17.182 25.329 1.00 11.28 259 GLY A N 1
ATOM 2162 C CA . GLY A 1 260 ? 9.295 17.022 23.998 1.00 11.27 259 GLY A CA 1
ATOM 2163 C C . GLY A 1 260 ? 10.538 16.170 24.057 1.00 9.61 259 GLY A C 1
ATOM 2164 O O . GLY A 1 260 ? 11.050 15.867 25.116 1.00 11.61 259 GLY A O 1
ATOM 2165 N N . ILE A 1 261 ? 11.047 15.914 22.860 1.00 10.24 260 ILE A N 1
ATOM 2166 C CA . ILE A 1 261 ? 12.268 15.111 22.671 1.00 8.64 260 ILE A CA 1
ATOM 2167 C C . ILE A 1 261 ? 13.042 15.660 21.510 1.00 10.96 260 ILE A C 1
ATOM 2168 O O . ILE A 1 261 ? 12.473 15.952 20.472 1.00 11.85 260 ILE A O 1
ATOM 2173 N N . ILE A 1 262 ? 14.355 15.796 21.726 1.00 8.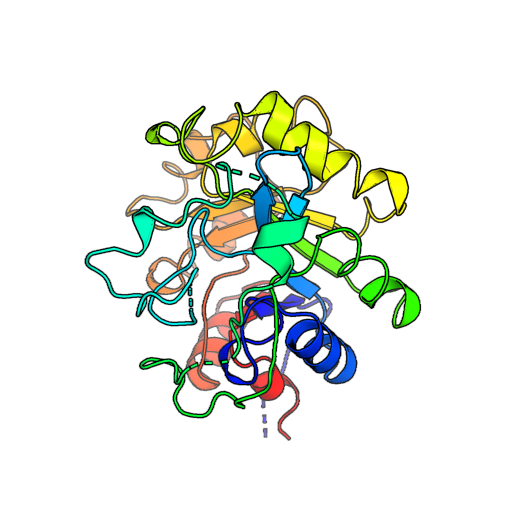71 261 ILE A N 1
ATOM 2174 C CA . ILE A 1 262 ? 15.310 16.075 20.672 1.00 7.25 261 ILE A CA 1
ATOM 2175 C C . ILE A 1 262 ? 15.965 14.727 20.316 1.00 8.08 261 ILE A C 1
ATOM 2176 O O . ILE A 1 262 ? 16.631 14.143 21.146 1.00 10.66 261 ILE A O 1
ATOM 2181 N N . THR A 1 263 ? 15.854 14.361 19.042 1.00 9.27 262 THR A N 1
ATOM 2182 C CA . THR A 1 263 ? 16.358 13.080 18.583 1.00 7.83 262 THR A CA 1
ATOM 2183 C C . THR A 1 263 ? 16.983 13.092 17.200 1.00 8.51 262 THR A C 1
ATOM 2184 O O . THR A 1 263 ? 16.503 13.779 16.305 1.00 8.96 262 THR A O 1
ATOM 2188 N N . ASP A 1 264 ? 18.045 12.300 17.043 1.00 9.49 263 ASP A N 1
ATOM 2189 C CA . ASP A 1 264 ? 18.661 12.103 15.723 1.00 7.72 263 ASP A CA 1
ATOM 2190 C C . ASP A 1 264 ? 17.782 11.272 14.783 1.00 7.69 263 ASP A C 1
ATOM 2191 O O . ASP A 1 264 ? 18.055 11.237 13.594 1.00 9.62 263 ASP A O 1
ATOM 2196 N N . TYR A 1 265 ? 16.831 10.525 15.357 1.00 9.19 264 TYR A N 1
ATOM 2197 C CA . TYR A 1 265 ? 15.969 9.591 14.641 1.00 10.52 264 TYR A CA 1
ATOM 2198 C C . TYR A 1 265 ? 14.490 9.933 14.812 1.00 9.05 264 TYR A C 1
ATOM 2199 O O . TYR A 1 265 ? 13.690 9.198 15.446 1.00 10.54 264 TYR A O 1
ATOM 2208 N N . PRO A 1 266 ? 14.064 11.087 14.259 1.00 9.97 265 PRO A N 1
ATOM 2209 C CA . PRO A 1 266 ? 12.679 11.505 14.441 1.00 11.56 265 PRO A CA 1
ATOM 2210 C C . PRO A 1 266 ? 11.680 10.516 13.802 1.00 13.45 265 PRO A C 1
ATOM 2211 O O . PRO A 1 266 ? 10.525 10.483 14.208 1.00 11.45 265 PRO A O 1
ATOM 2215 N N . ASP A 1 267 ? 12.143 9.695 12.868 1.00 12.34 266 ASP A N 1
ATOM 2216 C CA . ASP A 1 267 ? 11.352 8.595 12.316 1.00 15.07 266 ASP A CA 1
ATOM 2217 C C . ASP A 1 267 ? 10.801 7.615 13.390 1.00 12.98 266 ASP A C 1
ATOM 2218 O O . ASP A 1 267 ? 9.767 6.945 13.170 1.00 14.17 266 ASP A O 1
ATOM 2223 N N . LEU A 1 268 ? 11.451 7.551 14.556 1.00 12.56 267 LEU A N 1
ATOM 2224 C CA . LEU A 1 268 ? 10.946 6.713 15.655 1.00 14.80 267 LEU A CA 1
ATOM 2225 C C . LEU A 1 268 ? 9.491 7.027 15.995 1.00 16.22 267 LEU A C 1
ATOM 2226 O O . LEU A 1 268 ? 8.730 6.149 16.373 1.00 16.93 267 LEU A O 1
ATOM 2231 N N . PHE A 1 269 ? 9.103 8.284 15.850 1.00 13.24 268 PHE A N 1
ATOM 2232 C CA . PHE A 1 269 ? 7.786 8.717 16.243 1.00 14.88 268 PHE A CA 1
ATOM 2233 C C . PHE A 1 269 ? 6.728 8.367 15.216 1.00 18.25 268 PHE A C 1
ATOM 2234 O O . PHE A 1 269 ? 5.563 8.482 15.538 1.00 19.37 268 PHE A O 1
ATOM 2242 N N . PHE A 1 270 ? 7.124 8.031 13.994 1.00 20.04 269 PHE A N 1
ATOM 2243 C CA . PHE A 1 270 ? 6.192 7.806 12.885 1.00 21.07 269 PHE A CA 1
ATOM 2244 C C . PHE A 1 270 ? 6.218 6.337 12.409 1.00 23.31 269 PHE A C 1
ATOM 2245 O O . PHE A 1 270 ? 5.410 5.950 11.580 1.00 31.10 269 PHE A O 1
ATOM 2253 N N . GLU A 1 271 ? 7.089 5.528 13.008 1.00 31.72 270 GLU A N 1
ATOM 2254 C CA . GLU A 1 271 ? 7.068 4.054 12.912 1.00 37.76 270 GLU A CA 1
ATOM 2255 C C . GLU A 1 271 ? 5.868 3.414 13.636 1.00 44.04 270 GLU A C 1
ATOM 2256 O O . GLU A 1 271 ? 5.749 3.472 14.866 1.00 45.35 270 GLU A O 1
ATOM 2262 N N . LYS A 1 272 ? 4.985 2.797 12.846 1.00 50.74 271 LYS A N 1
ATOM 2263 C CA . LYS A 1 272 ? 3.796 2.121 13.374 1.00 54.71 271 LYS A CA 1
ATOM 2264 C C . LYS A 1 272 ? 4.189 0.748 13.916 1.00 57.90 271 LYS A C 1
ATOM 2265 O O . LYS A 1 272 ? 4.744 0.623 15.022 1.00 59.75 271 LYS A O 1
#

CATH classification: 3.20.20.190

Nearest PDB structures (foldseek):
  3ch0-assembly1_A  TM=1.002E+00  e=1.831E-54  Cytophaga hutchinsonii ATCC 33406
  3l12-assembly1_A  TM=8.880E-01  e=5.080E-24  Ruegeria pomeroyi
  3l12-assembly1_B  TM=8.735E-01  e=1.066E-23  Ruegeria pomeroyi
  5t9b-assembly1_G  TM=8.255E-01  e=8.633E-19  Bacillus subtilis subsp. subtilis str. 168
  5t9c-assembly1_E  TM=7.963E-01  e=1.601E-18  Bacillus subtilis subsp. subtilis str. 168

Sequence (265 aa):
GIQVPASFDIQGHRGCRGLLPENTIAAFTKALLLGVTTLEFDLVISKDNRRVVVSHDTFFHHEITVDGEDVTEEANEKNFNLYANYADIKEIDVGKTHPRFKSQKKKVPAVKPLFREELLIEETAEKLSAKIQYNGEIKSTVEGDNIDHPNIALFCDLVVAEEIKKAHITDDRFTLQSFDVRALEYHSSQYPDIKLSYLVETKGTLKKKQLEKLSFTPAVYSPDVTLVSKKKKDIDAAHKKLGRVIPWTVNTKEEIETLISLGVDGIITDYPDLFFEK